Protein AF-A0A952KKU6-F1 (afdb_monomer)

Mean predicted aligned error: 7.7 Å

Solvent-accessible surface area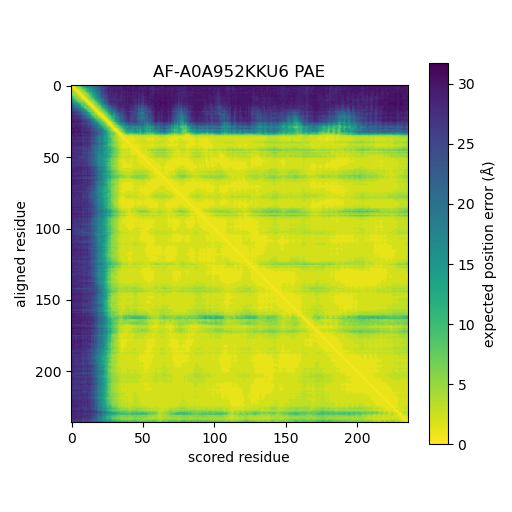 (backbone atoms only — not comparable to full-atom values): 14005 Å² total; per-residue (Å²): 141,83,89,80,88,85,86,85,80,83,82,83,82,89,76,82,77,76,80,72,84,73,80,75,82,79,85,82,69,82,71,79,82,54,87,57,47,79,33,80,40,30,58,67,90,89,73,78,54,72,53,48,32,18,37,50,66,43,40,66,50,94,44,62,92,80,21,49,70,19,35,38,33,39,17,51,60,79,63,59,31,41,33,31,37,35,54,92,95,47,52,80,23,68,56,47,44,51,57,42,48,29,72,80,27,38,38,36,22,76,53,40,51,57,47,44,31,35,42,30,70,61,59,72,36,71,52,32,46,50,42,35,51,30,59,48,37,63,74,58,46,74,90,56,91,75,57,49,68,52,49,47,34,35,76,76,69,72,39,87,65,86,69,86,55,80,84,51,79,50,76,50,95,70,78,50,74,66,47,51,53,49,55,40,60,72,24,58,51,44,56,61,52,44,56,56,44,52,54,44,23,57,75,71,72,39,47,70,59,47,49,56,52,30,72,42,35,56,57,54,13,50,39,34,77,70,72,41,70,87,55,62,87,87,59,135

Foldseek 3Di:
DDDDDDDDDDDDDDDPDPDDDDDDDCPLDDDQQDQAAEDEQEDDPPDDLPAEKEKDWDWQDQQLVPIATAWMWIHSLNSYIYIYGYAVPRNPYVHVLCQQQDQSHEYEYAVCLRVQLNCCSRNVHRRDQYAYLLLLCVVQVVVDPDRDQQVLCCPVSVDHADCVCNNPRSNDPDDDSVNSSNNSVRRNCRVVSVVSSVVRCVVVVNVVVSSVVSVCSSVSSVVVVVPQVPDPPPDD

InterPro domains:
  IPR002562 3'-5' exonuclease domain [PF01612] (51-201)
  IPR002562 3'-5' exonuclease domain [SM00474] (34-202)
  IPR012337 Ribonuclease H-like superfamily [SSF53098] (49-224)
  IPR036397 Ribonuclease H superfamily [G3DSA:3.30.420.10] (42-220)
  IPR051086 Ribonuclease D-like [PTHR47649] (50-213)

Organism: NCBI:txid171674

Sequence (236 aa):
MTRLSKRVFPFGADAQLRARPRAAADDGRWRPVSEPILHDGDLPDGLDLGDVIAIDTETMGLNPVRDRLCLAQLSAGDGTVHLVQFRKGAYDAPNLKALLADPARLKLFHFARFDIAALQAYLGVVTAPVYCTKIASKLVRTFTDRHGLKDLCRDLLGVELSKQQQSSDWGSDQLTPEQLRYAASDVLYLHALKARLDEMLRREERAALAQACFDFLPARAALDLGGWPDLDIFAH

Structure (mmCIF, N/CA/C/O backbone):
data_AF-A0A952KKU6-F1
#
_entry.id   AF-A0A952KKU6-F1
#
loop_
_atom_site.group_PDB
_atom_site.id
_atom_site.type_symbol
_atom_site.label_atom_id
_atom_site.label_alt_id
_atom_site.label_comp_id
_atom_site.label_asym_id
_atom_site.label_entity_id
_atom_site.label_seq_id
_atom_site.pdbx_PDB_ins_code
_atom_site.Cartn_x
_atom_site.Cartn_y
_atom_site.Cartn_z
_atom_site.occupancy
_atom_site.B_iso_or_equiv
_atom_site.auth_seq_id
_atom_site.auth_comp_id
_atom_site.auth_asym_id
_atom_site.auth_atom_id
_atom_site.pdbx_PDB_model_num
ATOM 1 N N . MET A 1 1 ? -20.614 -41.246 -42.442 1.00 44.84 1 MET A N 1
ATOM 2 C CA . MET A 1 1 ? -20.680 -39.974 -43.196 1.00 44.84 1 MET A CA 1
ATOM 3 C C . MET A 1 1 ? -21.780 -39.116 -42.590 1.00 44.84 1 MET A C 1
ATOM 5 O O . MET A 1 1 ? -22.941 -39.239 -42.956 1.00 44.84 1 MET A O 1
ATOM 9 N N . THR A 1 2 ? -21.425 -38.334 -41.577 1.00 35.09 2 THR A N 1
ATOM 10 C CA . THR A 1 2 ? -22.354 -37.593 -40.712 1.00 35.09 2 THR A CA 1
ATOM 11 C C . THR A 1 2 ? -22.431 -36.148 -41.207 1.00 35.09 2 THR A C 1
ATOM 13 O O . THR A 1 2 ? -21.395 -35.506 -41.368 1.00 35.09 2 THR A O 1
ATOM 16 N N . ARG A 1 3 ? -23.636 -35.644 -41.512 1.00 40.47 3 ARG A N 1
ATOM 17 C CA . ARG A 1 3 ? -23.845 -34.271 -42.006 1.00 40.47 3 ARG A CA 1
ATOM 18 C C . ARG A 1 3 ? -23.731 -33.257 -40.865 1.00 40.47 3 ARG A C 1
ATOM 20 O O . ARG A 1 3 ? -24.370 -33.402 -39.828 1.00 40.47 3 ARG A O 1
ATOM 27 N N . LEU A 1 4 ? -22.924 -32.227 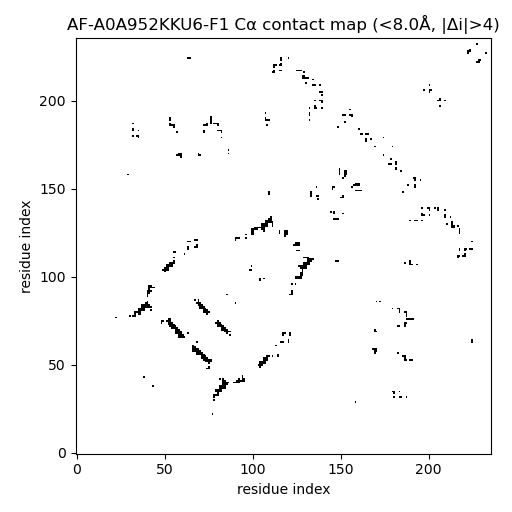-41.107 1.00 37.50 4 LEU A N 1
ATOM 28 C CA . LEU A 1 4 ? -22.690 -31.063 -40.258 1.00 37.50 4 LEU A CA 1
ATOM 29 C C . LEU A 1 4 ? -23.755 -29.971 -40.464 1.00 37.50 4 LEU A C 1
ATOM 31 O O . LEU A 1 4 ? -24.106 -29.657 -41.596 1.00 37.50 4 LEU A O 1
ATOM 35 N N . SER A 1 5 ? -24.120 -29.350 -39.337 1.00 39.38 5 SER A N 1
ATOM 36 C CA . SER A 1 5 ? -24.305 -27.905 -39.108 1.00 39.38 5 SER A CA 1
ATOM 37 C C . SER A 1 5 ? -25.347 -27.117 -39.917 1.00 39.38 5 SER A C 1
ATOM 39 O O . SER A 1 5 ? -25.234 -26.946 -41.127 1.00 39.38 5 SER A O 1
ATOM 41 N N . LYS A 1 6 ? -26.277 -26.483 -39.185 1.00 35.00 6 LYS A N 1
ATOM 42 C CA . LYS A 1 6 ? -26.293 -25.019 -38.961 1.00 35.00 6 LYS A CA 1
ATOM 43 C C . LYS A 1 6 ? -27.428 -24.662 -37.988 1.00 35.00 6 LYS A C 1
ATOM 45 O O . LYS A 1 6 ? -28.595 -24.694 -38.358 1.00 35.00 6 LYS A O 1
ATOM 50 N N . ARG A 1 7 ? -27.090 -24.320 -36.738 1.00 39.59 7 ARG A N 1
ATOM 51 C CA . ARG A 1 7 ? -27.972 -23.538 -35.852 1.00 39.59 7 ARG A CA 1
ATOM 52 C C . ARG A 1 7 ? -27.490 -22.094 -35.893 1.00 39.59 7 ARG A C 1
ATOM 54 O O . ARG A 1 7 ? -26.325 -21.828 -35.616 1.00 39.59 7 ARG A O 1
ATOM 61 N N . VAL A 1 8 ? -28.386 -21.202 -36.287 1.00 37.22 8 VAL A N 1
ATOM 62 C CA . VAL A 1 8 ? -28.206 -19.750 -36.254 1.00 37.22 8 VAL A CA 1
ATOM 63 C C . VAL A 1 8 ? -28.620 -19.282 -34.858 1.00 37.22 8 VAL A C 1
ATOM 65 O O . VAL A 1 8 ? -29.732 -19.577 -34.428 1.00 37.22 8 VAL A O 1
ATOM 68 N N . PHE A 1 9 ? -27.730 -18.590 -34.147 1.00 32.53 9 PHE A N 1
ATOM 69 C CA . PHE A 1 9 ? -28.061 -17.838 -32.933 1.00 32.53 9 PHE A CA 1
ATOM 70 C C . PHE A 1 9 ? -28.325 -16.374 -33.320 1.00 32.53 9 PHE A C 1
ATOM 72 O O . PHE A 1 9 ? -27.566 -15.843 -34.136 1.00 32.53 9 PHE A O 1
ATOM 79 N N . PRO A 1 10 ? -29.368 -15.710 -32.789 1.00 35.38 10 PRO A N 1
ATOM 80 C CA . PRO A 1 10 ? -29.596 -14.303 -33.069 1.00 35.38 10 PRO A CA 1
ATOM 81 C C . PRO A 1 10 ? -28.652 -13.419 -32.244 1.00 35.38 10 PRO A C 1
ATOM 83 O O . PRO A 1 10 ? -28.310 -13.720 -31.101 1.00 35.38 10 PRO A O 1
ATOM 86 N N . PHE A 1 11 ? -28.240 -12.336 -32.897 1.00 34.66 11 PHE A N 1
ATOM 87 C CA . PHE A 1 11 ? -27.387 -11.261 -32.409 1.00 34.66 11 PHE A CA 1
ATOM 88 C C . PHE A 1 11 ? -27.980 -10.529 -31.196 1.00 34.66 11 PHE A C 1
ATOM 90 O O . PHE A 1 11 ? -29.196 -10.431 -31.040 1.00 34.66 11 PHE A O 1
ATOM 97 N N . GLY A 1 12 ? -27.068 -10.040 -30.353 1.00 31.69 12 GLY A N 1
ATOM 98 C CA . GLY A 1 12 ? -27.316 -9.465 -29.037 1.00 31.69 12 GLY A CA 1
ATOM 99 C C . GLY A 1 12 ? -28.077 -8.141 -29.015 1.00 31.69 12 GLY A C 1
ATOM 100 O O . GLY A 1 12 ? -28.094 -7.375 -29.975 1.00 31.69 12 GLY A O 1
ATOM 101 N N . ALA A 1 13 ? -28.689 -7.899 -27.858 1.00 35.38 13 ALA A N 1
ATOM 102 C CA . ALA A 1 13 ? -29.266 -6.625 -27.474 1.00 35.38 13 ALA A CA 1
ATOM 103 C C . ALA A 1 13 ? -28.178 -5.716 -26.881 1.00 35.38 13 ALA A C 1
ATOM 105 O O . ALA A 1 13 ? -27.391 -6.144 -26.034 1.00 35.38 13 ALA A O 1
ATOM 106 N N . ASP A 1 14 ? -28.175 -4.467 -27.343 1.00 35.19 14 ASP A N 1
ATOM 107 C CA . ASP A 1 14 ? -27.356 -3.350 -26.883 1.00 35.19 14 ASP A CA 1
ATOM 108 C C . ASP A 1 14 ? -27.424 -3.161 -25.361 1.00 35.19 14 ASP A C 1
ATOM 110 O O . ASP A 1 14 ? -28.406 -2.653 -24.814 1.00 35.19 14 ASP A O 1
ATOM 114 N N . ALA A 1 15 ? -26.335 -3.495 -24.671 1.00 37.12 15 ALA A N 1
ATOM 115 C CA . ALA A 1 15 ? -26.043 -2.926 -23.366 1.00 37.12 15 ALA A CA 1
ATOM 116 C C . ALA A 1 15 ? -25.367 -1.571 -23.602 1.00 37.12 15 ALA A C 1
ATOM 118 O O . ALA A 1 15 ? -24.205 -1.502 -24.003 1.00 37.12 15 ALA A O 1
ATOM 119 N N . GLN A 1 16 ? -26.112 -0.489 -23.377 1.00 33.28 16 GLN A N 1
ATOM 120 C CA . GLN A 1 16 ? -25.584 0.871 -23.364 1.00 33.28 16 GLN A CA 1
ATOM 121 C C . GLN A 1 16 ? -24.438 0.962 -22.346 1.00 33.28 16 GLN A C 1
ATOM 123 O O . GLN A 1 16 ? -24.661 1.088 -21.140 1.00 33.28 16 GLN A O 1
ATOM 128 N N . LEU A 1 17 ? -23.201 0.894 -22.841 1.00 34.91 17 LEU A N 1
ATOM 129 C CA . LEU A 1 17 ? -22.000 1.203 -22.081 1.00 34.91 17 LEU A CA 1
ATOM 130 C C . LEU A 1 17 ? -22.098 2.678 -21.671 1.00 34.91 17 LEU A C 1
ATOM 132 O O . LEU A 1 17 ? -21.873 3.582 -22.479 1.00 34.91 17 LEU A O 1
ATOM 136 N N . ARG A 1 18 ? -22.470 2.946 -20.417 1.00 35.66 18 ARG A N 1
ATOM 137 C CA . ARG A 1 18 ? -22.300 4.282 -19.844 1.00 35.66 18 ARG A CA 1
ATOM 138 C C . ARG A 1 18 ? -20.801 4.555 -19.815 1.00 35.66 18 ARG A C 1
ATOM 140 O O . ARG A 1 18 ? -20.067 3.910 -19.070 1.00 35.66 18 ARG A O 1
ATOM 147 N N . ALA A 1 19 ? -20.350 5.471 -20.665 1.00 33.84 19 ALA A N 1
ATOM 148 C CA . ALA A 1 19 ? -18.975 5.939 -20.665 1.00 33.84 19 ALA A CA 1
ATOM 149 C C . ALA A 1 19 ? -18.625 6.448 -19.257 1.00 33.84 19 ALA A C 1
ATOM 151 O O . ALA A 1 19 ? -19.237 7.397 -18.764 1.00 33.84 19 ALA A O 1
ATOM 152 N N . ARG A 1 20 ? -17.670 5.782 -18.597 1.00 43.75 20 ARG A N 1
ATOM 153 C CA . ARG A 1 20 ? -17.093 6.252 -17.333 1.00 43.75 20 ARG A CA 1
ATOM 154 C C . ARG A 1 20 ? -16.364 7.580 -17.596 1.00 43.75 20 ARG A C 1
ATOM 156 O O . ARG A 1 20 ? -15.752 7.720 -18.660 1.00 43.75 20 ARG A O 1
ATOM 163 N N . PRO A 1 21 ? -1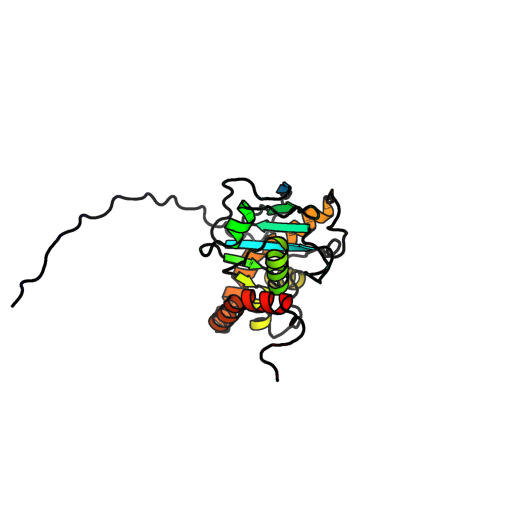6.427 8.563 -16.680 1.00 32.91 21 PRO A N 1
ATOM 164 C CA . PRO A 1 21 ? -15.720 9.822 -16.858 1.00 32.91 21 PRO A CA 1
ATOM 165 C C . PRO A 1 21 ? -14.223 9.557 -17.038 1.00 32.91 21 PRO A C 1
ATOM 167 O O . PRO A 1 21 ? -13.598 8.808 -16.290 1.00 32.91 21 PRO A O 1
ATOM 170 N N . ARG A 1 22 ? -13.672 10.150 -18.096 1.00 34.16 22 ARG A N 1
ATOM 171 C CA . ARG A 1 22 ? -12.251 10.120 -18.440 1.00 34.16 22 ARG A CA 1
ATOM 172 C C . ARG A 1 22 ? -11.472 10.695 -17.253 1.00 34.16 22 ARG A C 1
ATOM 174 O O . ARG A 1 22 ? -11.821 11.785 -16.800 1.00 34.16 22 ARG A O 1
ATOM 181 N N . ALA A 1 23 ? -10.445 9.989 -16.770 1.00 40.09 23 ALA A N 1
ATOM 182 C CA . ALA A 1 23 ? -9.500 10.544 -15.801 1.00 40.09 23 ALA A CA 1
ATOM 183 C C . ALA A 1 23 ? -9.062 11.931 -16.296 1.00 40.09 23 ALA A C 1
ATOM 185 O O . ALA A 1 23 ? -8.672 12.076 -17.461 1.00 40.09 23 ALA A O 1
ATOM 186 N N . ALA A 1 24 ? -9.251 12.953 -15.459 1.00 38.72 24 ALA A N 1
ATOM 187 C CA . ALA A 1 24 ? -8.972 14.330 -15.833 1.00 38.72 24 ALA A CA 1
ATOM 188 C C . ALA A 1 24 ? -7.509 14.449 -16.279 1.00 38.72 24 ALA A C 1
ATOM 190 O O . ALA A 1 24 ? -6.612 13.904 -15.638 1.00 38.72 24 ALA A O 1
ATOM 191 N N . ALA A 1 25 ? -7.282 15.133 -17.402 1.00 37.72 25 ALA A N 1
ATOM 192 C CA . ALA A 1 25 ? -5.941 15.491 -17.829 1.00 37.72 25 ALA A CA 1
ATOM 193 C C . ALA A 1 25 ? -5.296 16.348 -16.729 1.00 37.72 25 ALA A C 1
ATOM 195 O O . ALA A 1 25 ? -5.845 17.384 -16.356 1.00 37.72 25 ALA A O 1
ATOM 196 N N . ASP A 1 26 ? -4.176 15.862 -16.203 1.00 50.44 26 ASP A N 1
ATOM 197 C CA . ASP A 1 26 ? -3.369 16.502 -15.170 1.00 50.44 26 ASP A CA 1
ATOM 198 C C . ASP A 1 26 ? -2.810 17.826 -15.718 1.00 50.44 26 ASP A C 1
ATOM 200 O O . ASP A 1 26 ? -1.977 17.839 -16.625 1.00 50.44 26 ASP A O 1
ATOM 204 N N . ASP A 1 27 ? -3.306 18.953 -15.205 1.00 55.31 27 ASP A N 1
ATOM 205 C CA . ASP A 1 27 ? -2.810 20.303 -15.499 1.00 55.31 27 ASP A CA 1
ATOM 206 C C . ASP A 1 27 ? -1.487 20.606 -14.764 1.00 55.31 27 ASP A C 1
ATOM 208 O O . ASP A 1 27 ? -1.027 21.751 -14.730 1.00 55.31 27 ASP A O 1
ATOM 212 N N . GLY A 1 28 ? -0.869 19.578 -14.171 1.00 51.91 28 GLY A N 1
ATOM 213 C CA . GLY A 1 28 ? 0.346 19.665 -13.376 1.00 51.91 28 GLY A CA 1
ATOM 214 C C . GLY A 1 28 ? 0.114 20.292 -12.003 1.00 51.91 28 GLY A C 1
ATOM 215 O O . GLY A 1 28 ? 1.085 20.552 -11.288 1.00 51.91 28 GLY A O 1
ATOM 216 N N . ARG A 1 29 ? -1.142 20.571 -11.618 1.00 57.72 29 ARG A N 1
ATOM 217 C CA . ARG A 1 29 ? -1.489 21.117 -10.306 1.00 57.72 29 ARG A CA 1
ATOM 218 C C . ARG A 1 29 ? -2.106 20.032 -9.437 1.00 57.72 29 ARG A C 1
ATOM 220 O O . ARG A 1 29 ? -3.306 19.768 -9.471 1.00 57.72 29 ARG A O 1
ATOM 227 N N . TRP A 1 30 ? -1.276 19.470 -8.566 1.00 64.88 30 TRP A N 1
ATOM 228 C CA . TRP A 1 30 ? -1.738 18.612 -7.482 1.00 64.88 30 TRP A CA 1
ATOM 229 C C . TRP A 1 30 ? -2.713 19.373 -6.588 1.00 64.88 30 TRP A C 1
ATOM 231 O O . TRP A 1 30 ? -2.400 20.442 -6.056 1.00 64.88 30 TRP A O 1
ATOM 241 N N . ARG A 1 31 ? -3.925 18.833 -6.460 1.00 59.22 31 ARG A N 1
ATOM 242 C CA . ARG A 1 31 ? -4.957 19.416 -5.607 1.00 59.22 31 ARG A CA 1
ATOM 243 C C . ARG A 1 31 ? -4.581 19.214 -4.136 1.00 59.22 31 ARG A C 1
ATOM 245 O O . ARG A 1 31 ? -3.979 18.192 -3.806 1.00 59.22 31 ARG A O 1
ATOM 252 N N . PRO A 1 32 ? -4.944 20.154 -3.246 1.00 61.53 32 PRO A N 1
ATOM 253 C CA . PRO A 1 32 ? -4.870 19.912 -1.812 1.00 61.53 32 PRO A CA 1
ATOM 254 C C . PRO A 1 32 ? -5.618 18.620 -1.473 1.00 61.53 32 PRO A C 1
ATOM 256 O O . PRO A 1 32 ? -6.680 18.369 -2.045 1.00 61.53 32 PRO A O 1
ATOM 259 N N . VAL A 1 33 ? -5.070 17.825 -0.552 1.00 63.94 33 VAL A N 1
ATOM 260 C CA . VAL A 1 33 ? -5.732 16.620 -0.036 1.00 63.94 33 VAL A CA 1
ATOM 261 C C . VAL A 1 33 ? -7.105 17.040 0.499 1.00 63.94 33 VAL A C 1
ATOM 263 O O . VAL A 1 33 ? -7.173 17.848 1.427 1.00 63.94 33 VAL A O 1
ATOM 266 N N . SER A 1 34 ? -8.192 16.558 -0.110 1.00 73.69 34 SER A N 1
ATOM 267 C CA . SER A 1 34 ? -9.528 16.723 0.470 1.00 73.69 34 SER A CA 1
ATOM 268 C C . SER A 1 34 ? -9.584 16.001 1.811 1.00 73.69 34 SER A C 1
ATOM 270 O O . SER A 1 34 ? -8.865 15.021 2.008 1.00 73.69 34 SER A O 1
ATOM 272 N N . GLU A 1 35 ? -10.425 16.466 2.736 1.00 87.25 35 GLU A N 1
ATOM 273 C CA . GLU A 1 35 ? -10.577 15.779 4.019 1.00 87.25 35 GLU A CA 1
ATOM 274 C C . GLU A 1 35 ? -10.945 14.303 3.788 1.00 87.25 35 GLU A C 1
ATOM 276 O O . GLU A 1 35 ? -11.901 14.022 3.056 1.00 87.25 35 GLU A O 1
ATOM 281 N N . PRO A 1 36 ? -10.166 13.355 4.339 1.00 95.25 36 PRO A N 1
ATOM 282 C CA . PRO A 1 36 ? -10.426 11.942 4.131 1.00 95.25 36 PRO A CA 1
ATOM 283 C C . PRO A 1 36 ? -11.668 11.499 4.905 1.00 95.25 36 PRO A C 1
ATOM 285 O O . PRO A 1 36 ? -11.977 12.015 5.979 1.00 95.25 36 PRO A O 1
ATOM 288 N N . ILE A 1 37 ? -12.358 10.494 4.375 1.00 97.75 37 ILE A N 1
ATOM 289 C CA . ILE A 1 37 ? -13.558 9.925 4.986 1.00 97.75 37 ILE A CA 1
ATOM 290 C C . ILE A 1 37 ? -13.128 8.793 5.920 1.00 97.75 37 ILE A C 1
ATOM 292 O O . ILE A 1 37 ? -12.653 7.758 5.453 1.00 97.75 37 ILE A O 1
ATOM 296 N N . LEU A 1 38 ? -13.293 8.991 7.228 1.00 98.19 38 LEU A N 1
ATOM 297 C CA . LEU A 1 38 ? -12.967 8.001 8.255 1.00 98.19 38 LEU A CA 1
ATOM 298 C C . LEU A 1 38 ? -14.157 7.070 8.527 1.00 98.19 38 LEU A C 1
ATOM 300 O O . LEU A 1 38 ? -15.266 7.535 8.788 1.00 98.19 38 LEU A O 1
ATOM 304 N N . HIS A 1 39 ? -13.897 5.767 8.523 1.00 98.25 39 HIS A N 1
ATOM 305 C CA . HIS A 1 39 ? -14.836 4.693 8.837 1.00 98.25 39 HIS A CA 1
ATOM 306 C C . HIS A 1 39 ? -14.344 3.901 10.054 1.00 98.25 39 HIS A C 1
ATOM 308 O O . HIS A 1 39 ? -13.137 3.736 10.252 1.00 98.25 39 HIS A O 1
ATOM 314 N N . ASP A 1 40 ? -15.280 3.395 10.856 1.00 97.38 40 ASP A N 1
ATOM 315 C CA . ASP A 1 40 ? -14.999 2.579 12.044 1.00 97.38 40 ASP A CA 1
ATOM 316 C C . ASP A 1 40 ? -15.155 1.092 11.697 1.00 97.38 40 ASP A C 1
ATOM 318 O O . ASP A 1 40 ? -16.261 0.615 11.451 1.00 97.38 40 ASP A O 1
ATOM 322 N N . GLY A 1 41 ? -14.042 0.362 11.656 1.00 98.00 41 GLY A N 1
ATOM 323 C CA . GLY A 1 41 ? -14.005 -1.094 11.512 1.00 98.00 41 GLY A CA 1
ATOM 324 C C . GLY A 1 41 ? -14.176 -1.653 10.095 1.00 98.00 41 GLY A C 1
ATOM 325 O O . GLY A 1 41 ? -13.568 -2.680 9.807 1.00 98.00 41 GLY A O 1
ATOM 326 N N . ASP A 1 42 ? -14.932 -1.006 9.203 1.00 98.69 42 ASP A N 1
ATOM 327 C CA . ASP A 1 42 ? -15.115 -1.470 7.816 1.00 98.69 42 ASP A CA 1
ATOM 328 C C . ASP A 1 42 ? -15.459 -0.335 6.835 1.00 98.69 42 ASP A C 1
ATOM 330 O O . ASP A 1 42 ? -15.753 0.788 7.236 1.00 98.69 42 ASP A O 1
ATOM 334 N N . LEU A 1 43 ? -15.437 -0.631 5.534 1.00 98.56 43 LEU A N 1
ATOM 335 C CA . LEU A 1 43 ? -16.014 0.217 4.490 1.00 98.56 43 LEU A CA 1
ATOM 336 C C . LEU A 1 43 ? -17.554 0.143 4.495 1.00 98.56 43 LEU A C 1
ATOM 338 O O . LEU A 1 43 ? -18.115 -0.892 4.857 1.00 98.56 43 LEU A O 1
ATOM 342 N N . PRO A 1 44 ? -18.253 1.199 4.037 1.00 97.94 44 PRO A N 1
ATOM 343 C CA . PRO A 1 44 ? -19.705 1.175 3.908 1.00 97.94 44 PRO A CA 1
ATOM 344 C C . PRO A 1 44 ? -20.163 0.259 2.765 1.00 97.94 44 PRO A C 1
ATOM 346 O O . PRO A 1 44 ? -19.480 0.112 1.746 1.00 97.94 44 PRO A O 1
ATOM 349 N N . ASP A 1 45 ? -21.364 -0.300 2.917 1.00 97.44 45 ASP A N 1
ATOM 350 C CA . ASP A 1 45 ? -21.984 -1.167 1.915 1.00 97.44 45 ASP A CA 1
ATOM 351 C C . ASP A 1 45 ? -22.120 -0.463 0.557 1.00 97.44 45 ASP A C 1
ATOM 353 O O . ASP A 1 45 ? -22.567 0.683 0.457 1.00 97.44 45 ASP A O 1
ATOM 357 N N . GLY A 1 46 ? -21.771 -1.177 -0.514 1.00 94.31 46 GLY A N 1
ATOM 358 C CA . GLY A 1 46 ? -21.954 -0.708 -1.890 1.00 94.31 46 GLY A CA 1
ATOM 359 C C . GLY A 1 46 ? -20.961 0.358 -2.364 1.00 94.31 46 GLY A C 1
ATOM 360 O O . GLY A 1 46 ? -21.115 0.849 -3.483 1.00 94.31 46 GLY A O 1
ATOM 361 N N . LEU A 1 47 ? -19.942 0.705 -1.569 1.00 96.94 47 LEU A N 1
ATOM 362 C CA . LEU A 1 47 ? -18.861 1.577 -2.026 1.00 96.94 47 LEU A CA 1
ATOM 363 C C . LEU A 1 47 ? -18.094 0.926 -3.186 1.00 96.94 47 LEU A C 1
ATOM 365 O O . LEU A 1 47 ? -17.550 -0.170 -3.048 1.00 96.94 47 LEU A O 1
ATOM 369 N N . ASP A 1 48 ? -18.006 1.630 -4.313 1.00 94.88 48 ASP A N 1
ATOM 370 C CA . ASP A 1 48 ? -17.212 1.209 -5.465 1.00 94.88 48 ASP A CA 1
ATOM 371 C C . ASP A 1 48 ? -16.015 2.141 -5.665 1.00 94.88 48 ASP A C 1
ATOM 373 O O . ASP A 1 48 ? -16.174 3.326 -5.953 1.00 94.88 48 ASP A O 1
ATOM 377 N N . LEU A 1 49 ? -14.810 1.585 -5.523 1.00 96.62 49 LEU A N 1
ATOM 378 C CA . LEU A 1 49 ? -13.539 2.277 -5.763 1.00 96.62 49 LEU A CA 1
ATOM 379 C C . LEU A 1 49 ? -12.949 1.946 -7.146 1.00 96.62 49 LEU A C 1
ATOM 381 O O . LEU A 1 49 ? -11.801 2.282 -7.434 1.00 96.62 49 LEU A O 1
ATOM 385 N N . GLY A 1 50 ? -13.732 1.295 -8.013 1.00 96.62 50 GLY A N 1
ATOM 386 C CA . GLY A 1 50 ? -13.332 0.937 -9.366 1.00 96.62 50 GLY A CA 1
ATOM 387 C C . GLY A 1 50 ? -12.355 -0.238 -9.427 1.00 96.62 50 GLY A C 1
ATOM 388 O O . GLY A 1 50 ? -12.277 -1.070 -8.521 1.00 96.62 50 GLY A O 1
ATOM 389 N N . ASP A 1 51 ? -11.625 -0.313 -10.542 1.00 97.88 51 ASP A N 1
ATOM 390 C CA . ASP A 1 51 ? -10.832 -1.494 -10.914 1.00 97.88 51 ASP A CA 1
ATOM 391 C C . ASP A 1 51 ? -9.375 -1.416 -10.419 1.00 97.88 51 ASP A C 1
ATOM 393 O O . ASP A 1 51 ? -8.655 -2.412 -10.423 1.00 97.88 51 ASP A O 1
ATOM 397 N N . VAL A 1 52 ? -8.907 -0.231 -10.013 1.00 98.62 52 VAL A N 1
ATOM 398 C CA . VAL A 1 52 ? -7.539 -0.003 -9.527 1.00 98.62 52 VAL A CA 1
ATOM 399 C C . VAL A 1 52 ? -7.597 0.861 -8.280 1.00 98.62 52 VAL A C 1
ATOM 401 O O . VAL A 1 52 ? -8.060 1.998 -8.335 1.00 98.62 52 VAL A O 1
ATOM 404 N N . ILE A 1 53 ? -7.099 0.330 -7.169 1.00 98.62 53 ILE A N 1
ATOM 405 C CA . ILE A 1 53 ? -7.301 0.906 -5.842 1.00 98.62 53 ILE A CA 1
ATOM 406 C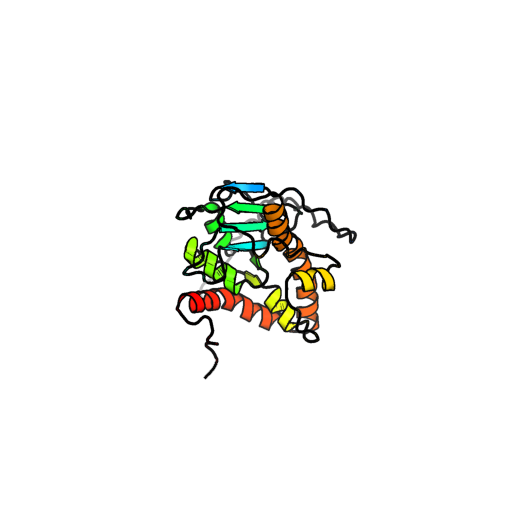 C . ILE A 1 53 ? -5.946 1.052 -5.167 1.00 98.62 53 ILE A C 1
ATOM 408 O O . ILE A 1 53 ? -5.220 0.075 -5.010 1.00 98.62 53 ILE A O 1
ATOM 412 N N . ALA A 1 54 ? -5.595 2.273 -4.786 1.00 98.81 54 ALA A N 1
ATOM 413 C CA . ALA A 1 54 ? -4.415 2.567 -3.990 1.00 98.81 54 ALA A CA 1
ATOM 414 C C . ALA A 1 54 ? -4.685 2.200 -2.538 1.00 98.81 54 ALA A C 1
ATOM 416 O O . ALA A 1 54 ? -5.740 2.566 -2.027 1.00 98.81 54 ALA A O 1
ATOM 417 N N . ILE A 1 55 ? -3.763 1.471 -1.915 1.00 98.69 55 ILE A N 1
ATOM 418 C CA . ILE A 1 55 ? -3.875 0.984 -0.546 1.00 98.69 55 ILE A CA 1
ATOM 419 C C . ILE A 1 55 ? -2.550 1.180 0.180 1.00 98.69 55 ILE A C 1
ATOM 421 O O . ILE A 1 55 ? -1.481 0.963 -0.394 1.00 98.69 55 ILE A O 1
ATOM 425 N N . ASP A 1 56 ? -2.647 1.568 1.443 1.00 98.62 56 ASP A N 1
ATOM 426 C CA . ASP A 1 56 ? -1.554 1.538 2.409 1.00 98.62 56 ASP A CA 1
ATOM 427 C C . ASP A 1 56 ? -2.118 1.171 3.798 1.00 98.62 56 ASP A C 1
ATOM 429 O O . ASP A 1 56 ? -3.349 1.085 3.972 1.00 98.62 56 ASP A O 1
ATOM 433 N N . THR A 1 57 ? -1.248 0.875 4.767 1.00 98.62 57 THR A N 1
ATOM 434 C CA . THR A 1 57 ? -1.663 0.569 6.142 1.00 98.62 57 THR A CA 1
ATOM 435 C C . THR A 1 57 ? -0.824 1.277 7.195 1.00 98.62 57 THR A C 1
ATOM 437 O O . THR A 1 57 ? 0.374 1.473 7.043 1.00 98.62 57 THR A O 1
ATOM 440 N N . GLU A 1 58 ? -1.453 1.589 8.331 1.00 98.44 58 GLU A N 1
ATOM 441 C CA . GLU A 1 58 ? -0.734 2.002 9.537 1.00 98.44 58 GLU A CA 1
ATOM 442 C C . GLU A 1 58 ? -0.867 0.949 10.629 1.00 98.44 58 GLU A C 1
ATOM 444 O O . GLU A 1 58 ? -1.931 0.354 10.855 1.00 98.44 58 GLU A O 1
ATOM 449 N N . THR A 1 59 ? 0.233 0.742 11.341 1.00 98.19 59 THR A N 1
ATOM 450 C CA . THR A 1 59 ? 0.385 -0.285 12.372 1.00 98.19 59 THR A CA 1
ATOM 451 C C . THR A 1 59 ? 1.094 0.298 13.591 1.00 98.19 59 THR A C 1
ATOM 453 O O . THR A 1 59 ? 1.676 1.380 13.537 1.00 98.19 59 THR A O 1
ATOM 456 N N . MET A 1 60 ? 1.093 -0.430 14.710 1.00 97.25 60 MET A N 1
ATOM 457 C CA . MET A 1 60 ? 1.865 -0.033 15.902 1.00 97.25 60 MET A CA 1
ATOM 458 C C . MET A 1 60 ? 3.393 -0.115 15.717 1.00 97.25 60 MET A C 1
ATOM 460 O O . MET A 1 60 ? 4.142 0.254 16.621 1.00 97.25 60 MET A O 1
ATOM 464 N N . GLY A 1 61 ? 3.870 -0.642 14.588 1.00 96.19 61 GLY A N 1
ATOM 465 C CA . GLY A 1 61 ? 5.266 -0.983 14.357 1.00 96.19 61 GLY A CA 1
ATOM 466 C C . GLY A 1 61 ? 5.425 -2.046 13.270 1.00 96.19 61 GLY A C 1
ATOM 467 O O . GLY A 1 61 ? 4.464 -2.513 12.676 1.00 96.19 61 GLY A O 1
ATOM 468 N N . LEU A 1 62 ? 6.665 -2.442 12.999 1.00 94.81 62 LEU A N 1
ATOM 469 C CA . LEU A 1 62 ? 7.009 -3.216 11.801 1.00 94.81 62 LEU A CA 1
ATOM 470 C C . LEU A 1 62 ? 6.987 -4.742 11.983 1.00 94.81 62 LEU A C 1
ATOM 472 O O . LEU A 1 62 ? 7.435 -5.459 11.091 1.00 94.81 62 LEU A O 1
ATOM 476 N N . ASN A 1 63 ? 6.508 -5.259 13.116 1.00 94.00 63 ASN A N 1
ATOM 477 C CA . ASN A 1 63 ? 6.360 -6.698 13.327 1.00 94.00 63 ASN A CA 1
ATOM 478 C C . ASN A 1 63 ? 4.874 -7.091 13.298 1.00 94.00 63 ASN A C 1
ATOM 480 O O . ASN A 1 63 ? 4.223 -6.955 14.331 1.00 94.00 63 ASN A O 1
ATOM 484 N N . PRO A 1 64 ? 4.343 -7.667 12.202 1.00 91.00 64 PRO A N 1
ATOM 485 C CA . PRO A 1 64 ? 2.925 -8.022 12.094 1.00 91.00 64 PRO A CA 1
ATOM 486 C C . PRO A 1 64 ? 2.410 -8.969 13.191 1.00 91.00 64 PRO A C 1
ATOM 488 O O . PRO A 1 64 ? 1.218 -8.974 13.483 1.00 91.00 64 PRO A O 1
ATOM 491 N N . VAL A 1 65 ? 3.286 -9.748 13.836 1.00 89.31 65 VAL A N 1
ATOM 492 C CA . VAL A 1 65 ? 2.915 -10.662 14.933 1.00 89.31 65 VAL A CA 1
ATOM 493 C C . VAL A 1 65 ? 2.682 -9.913 16.251 1.00 89.31 65 VAL A C 1
ATOM 495 O O . VAL A 1 65 ? 1.889 -10.348 17.083 1.00 89.31 65 VAL A O 1
ATOM 498 N N . ARG A 1 66 ? 3.378 -8.791 16.465 1.00 94.56 66 ARG A N 1
ATOM 499 C CA . ARG A 1 66 ? 3.328 -8.000 17.709 1.00 94.56 66 ARG A CA 1
ATOM 500 C C . ARG A 1 66 ? 2.520 -6.714 17.549 1.00 94.56 66 ARG A C 1
ATOM 502 O O . ARG A 1 66 ? 1.798 -6.309 18.459 1.00 94.56 66 ARG A O 1
ATOM 509 N N . ASP A 1 67 ? 2.693 -6.062 16.412 1.00 97.38 67 ASP A N 1
ATOM 510 C CA . ASP A 1 67 ? 2.290 -4.697 16.141 1.00 97.38 67 ASP A CA 1
ATOM 511 C C . ASP A 1 67 ? 1.022 -4.713 15.294 1.00 97.38 67 ASP A C 1
ATOM 513 O O . ASP A 1 67 ? 1.023 -5.084 14.119 1.00 97.38 67 ASP A O 1
ATOM 517 N N . ARG A 1 68 ? -0.091 -4.356 15.935 1.00 97.25 68 ARG A N 1
ATOM 518 C CA . ARG A 1 68 ? -1.415 -4.517 15.342 1.00 97.25 68 ARG A CA 1
ATOM 519 C C . ARG A 1 68 ? -1.678 -3.586 14.167 1.00 97.25 68 ARG A C 1
ATOM 521 O O . ARG A 1 68 ? -1.200 -2.453 14.170 1.00 97.25 68 ARG A O 1
ATOM 528 N N . LEU A 1 69 ? -2.520 -4.044 13.237 1.00 98.44 69 LEU A N 1
ATOM 529 C CA . LEU A 1 69 ? -3.165 -3.187 12.244 1.00 98.44 69 LEU A CA 1
ATOM 530 C C . LEU A 1 69 ? -4.064 -2.162 12.951 1.00 98.44 69 LEU A C 1
ATOM 532 O O . LEU A 1 69 ? -4.853 -2.523 13.837 1.00 98.44 69 LEU A O 1
ATOM 536 N N . CYS A 1 70 ? -3.912 -0.897 12.563 1.00 98.56 70 CYS A N 1
ATOM 537 C CA . CYS A 1 70 ? -4.611 0.245 13.146 1.00 98.56 70 CYS A CA 1
ATOM 538 C C . CYS A 1 70 ? -5.430 1.021 12.115 1.00 98.56 70 CYS A C 1
ATOM 540 O O . CYS A 1 70 ? -6.518 1.489 12.442 1.00 98.56 70 CYS A O 1
ATOM 542 N N . LEU A 1 71 ? -4.936 1.144 10.883 1.00 98.75 71 LEU A N 1
ATOM 543 C CA . LEU A 1 71 ? -5.600 1.895 9.822 1.00 98.75 71 LEU A CA 1
ATOM 544 C C . LEU A 1 71 ? -5.336 1.224 8.472 1.00 98.75 71 LEU A C 1
ATOM 546 O O . LEU A 1 71 ? -4.223 0.765 8.226 1.00 98.75 71 LEU A O 1
ATOM 550 N N . ALA A 1 72 ? -6.333 1.210 7.594 1.00 98.69 72 ALA A N 1
ATOM 551 C CA . ALA A 1 72 ? -6.145 0.972 6.165 1.00 98.69 72 ALA A CA 1
ATOM 552 C C . ALA A 1 72 ? -6.616 2.204 5.392 1.00 98.69 72 ALA A C 1
ATOM 554 O O . ALA A 1 72 ? -7.670 2.759 5.704 1.00 98.69 72 ALA A O 1
ATOM 555 N N . GLN A 1 73 ? -5.852 2.632 4.392 1.00 98.62 73 GLN A N 1
ATOM 556 C CA . GLN A 1 73 ? -6.199 3.777 3.549 1.00 98.62 73 GLN A CA 1
ATOM 557 C C . GLN A 1 73 ? -6.498 3.301 2.141 1.00 98.62 73 GLN A C 1
ATOM 559 O O . GLN A 1 73 ? -5.803 2.424 1.641 1.00 98.62 73 GLN A O 1
ATOM 564 N N . LEU A 1 74 ? -7.526 3.859 1.502 1.00 98.69 74 LEU A N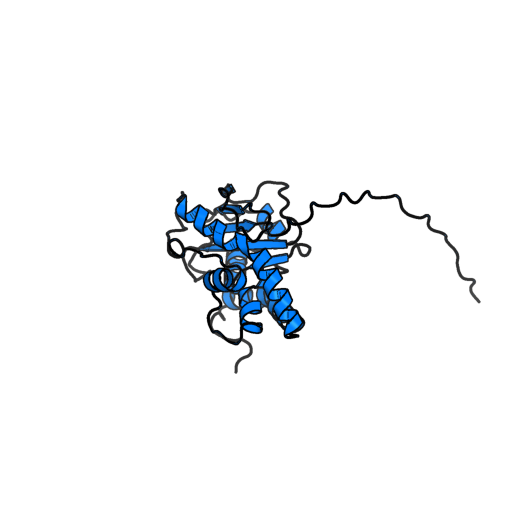 1
ATOM 565 C CA . LEU A 1 74 ? -7.945 3.471 0.162 1.00 98.69 74 LEU A CA 1
ATOM 566 C C . LEU A 1 74 ? -8.272 4.690 -0.698 1.00 98.69 74 LEU A C 1
ATOM 568 O O . LEU A 1 74 ? -8.982 5.593 -0.259 1.00 98.69 74 LEU A O 1
ATOM 572 N N . SER A 1 75 ? -7.814 4.693 -1.949 1.00 98.00 75 SER A N 1
ATOM 573 C CA . SER A 1 75 ? -8.186 5.712 -2.936 1.00 98.00 75 SER 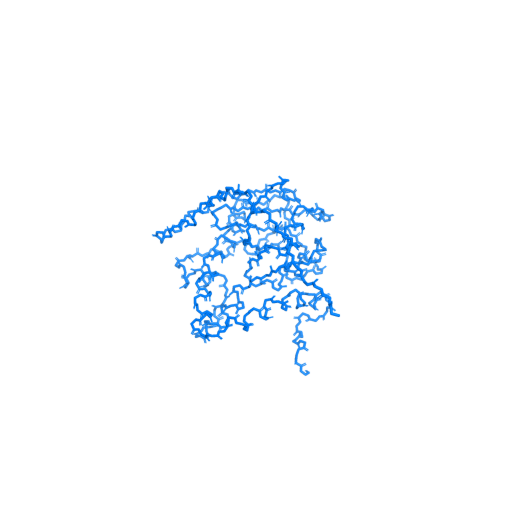A CA 1
ATOM 574 C C . SER A 1 75 ? -8.397 5.111 -4.321 1.00 98.00 75 SER A C 1
ATOM 576 O O . SER A 1 75 ? -7.667 4.210 -4.735 1.00 98.00 75 SER A O 1
ATOM 578 N N . ALA A 1 76 ? -9.367 5.647 -5.060 1.00 97.19 76 ALA A N 1
ATOM 579 C CA . ALA A 1 76 ? -9.590 5.338 -6.473 1.00 97.19 76 ALA A CA 1
ATOM 580 C C . ALA A 1 76 ? -8.726 6.205 -7.418 1.00 97.19 76 ALA A C 1
ATOM 582 O O . ALA A 1 76 ? -8.822 6.075 -8.639 1.00 97.19 76 ALA A O 1
ATOM 583 N N . GLY A 1 77 ? -7.888 7.098 -6.872 1.00 94.69 77 GLY A N 1
ATOM 584 C CA . GLY A 1 77 ? -7.089 8.049 -7.652 1.00 94.69 77 GLY A CA 1
ATOM 585 C C . GLY A 1 77 ? -7.884 9.262 -8.152 1.00 94.69 77 GLY A C 1
ATOM 586 O O . GLY A 1 77 ? -7.431 9.970 -9.048 1.00 94.69 77 GLY A O 1
ATOM 587 N N . ASP A 1 78 ? -9.069 9.505 -7.589 1.00 92.88 78 ASP A N 1
ATOM 588 C CA . ASP A 1 78 ? -9.984 10.605 -7.927 1.00 92.88 78 ASP A CA 1
ATOM 589 C C . ASP A 1 78 ? -9.836 11.833 -7.008 1.00 92.88 78 ASP A C 1
ATOM 591 O O . ASP A 1 78 ? -10.528 12.836 -7.185 1.00 92.88 78 ASP A O 1
ATOM 595 N N . GLY A 1 79 ? -8.926 11.763 -6.035 1.00 91.69 79 GLY A N 1
ATOM 596 C CA . GLY A 1 79 ? -8.736 12.778 -5.001 1.00 91.69 79 GLY A CA 1
ATOM 597 C C . GLY A 1 79 ? -9.348 12.403 -3.651 1.00 91.69 79 GLY A C 1
ATOM 598 O O . GLY A 1 79 ? -8.906 12.927 -2.632 1.00 91.69 79 GLY A O 1
ATOM 599 N N . THR A 1 80 ? -10.304 11.471 -3.625 1.00 94.75 80 THR A N 1
ATOM 600 C CA . THR A 1 80 ? -10.973 11.017 -2.403 1.00 94.75 80 THR A CA 1
ATOM 601 C C . THR A 1 80 ? -10.157 9.917 -1.729 1.00 94.75 80 THR A C 1
ATOM 603 O O . THR A 1 80 ? -9.605 9.030 -2.391 1.00 94.75 80 THR A O 1
ATOM 606 N N . VAL A 1 81 ? -10.098 9.950 -0.395 1.00 97.75 81 VAL A N 1
ATOM 607 C CA . VAL A 1 81 ? -9.482 8.888 0.407 1.00 97.75 81 VAL A CA 1
ATOM 608 C C . VAL A 1 81 ? -10.453 8.397 1.472 1.00 97.75 81 VAL A C 1
ATOM 610 O O . VAL A 1 81 ? -11.040 9.192 2.204 1.00 97.75 81 VAL A O 1
ATOM 613 N N . HIS A 1 82 ? -10.582 7.077 1.567 1.00 98.50 82 HIS A N 1
ATOM 614 C CA . HIS A 1 82 ? -11.305 6.373 2.616 1.00 98.50 82 HIS A CA 1
ATOM 615 C C . HIS A 1 82 ? -10.299 5.788 3.607 1.00 98.50 82 HIS A C 1
ATOM 617 O O . HIS A 1 82 ? -9.333 5.146 3.202 1.00 98.50 82 HIS A O 1
ATOM 623 N N . LEU A 1 83 ? -10.525 5.997 4.898 1.00 98.69 83 LEU A N 1
ATOM 624 C CA . LEU A 1 83 ? -9.694 5.477 5.978 1.00 98.69 83 LEU A CA 1
ATOM 625 C C . LEU A 1 83 ? -10.539 4.525 6.819 1.00 98.69 83 LEU A C 1
ATOM 627 O O . LEU A 1 83 ? -11.602 4.920 7.278 1.00 98.69 83 LEU A O 1
ATOM 631 N N . VAL A 1 84 ? -10.085 3.296 7.041 1.00 98.75 84 VAL A N 1
ATOM 632 C CA . VAL A 1 84 ? -10.763 2.316 7.900 1.00 98.75 84 VAL A CA 1
ATOM 633 C C . VAL A 1 84 ? -9.933 2.128 9.158 1.00 98.75 84 VAL A C 1
ATOM 635 O O . VAL A 1 84 ? -8.839 1.565 9.090 1.00 98.75 84 VAL A O 1
ATOM 638 N N . GLN A 1 85 ? -10.416 2.636 10.291 1.00 98.62 85 GLN A N 1
ATOM 639 C CA . GLN A 1 85 ? -9.728 2.523 11.577 1.00 98.62 85 GLN A CA 1
ATOM 640 C C . GLN A 1 85 ? -10.130 1.228 12.284 1.00 98.62 85 GLN A C 1
ATOM 642 O O . GLN A 1 85 ? -11.310 0.902 12.384 1.00 98.62 85 GLN A O 1
ATOM 647 N N . PHE A 1 86 ? -9.145 0.508 12.818 1.00 98.31 86 PHE A N 1
ATOM 648 C CA . PHE A 1 86 ? -9.343 -0.747 13.536 1.00 98.31 86 PHE A CA 1
ATOM 649 C C . PHE A 1 86 ? -9.052 -0.588 15.025 1.00 98.31 86 PHE A C 1
ATOM 651 O O . PHE A 1 86 ? -7.962 -0.169 15.441 1.00 98.31 86 PHE A O 1
ATOM 658 N N . ARG A 1 87 ? -10.010 -1.015 15.850 1.00 95.81 87 ARG A N 1
ATOM 659 C CA . ARG A 1 87 ? -9.809 -1.153 17.295 1.00 95.81 87 ARG A CA 1
ATOM 660 C C . ARG A 1 87 ? -9.129 -2.480 17.610 1.00 95.81 87 ARG A C 1
ATOM 662 O O . ARG A 1 87 ? -9.287 -3.475 16.904 1.00 95.81 87 ARG A O 1
ATOM 669 N N . LYS A 1 88 ? -8.378 -2.519 18.712 1.00 95.06 88 LYS A N 1
ATOM 670 C CA . LYS A 1 88 ? -7.700 -3.742 19.157 1.00 95.06 88 LYS A CA 1
ATOM 671 C C . LYS A 1 88 ? -8.718 -4.874 19.349 1.00 95.06 88 LYS A C 1
ATOM 673 O O . LYS A 1 88 ? -9.613 -4.766 20.179 1.00 95.06 88 LYS A O 1
ATOM 678 N N . GLY A 1 89 ? -8.537 -5.967 18.609 1.00 93.69 89 GLY A N 1
ATOM 679 C CA . GLY A 1 89 ? -9.409 -7.145 18.674 1.00 93.69 89 GLY A CA 1
ATOM 680 C C . GLY A 1 89 ? -10.680 -7.058 17.821 1.00 93.69 89 GLY A C 1
ATOM 681 O O . GLY A 1 89 ? -11.458 -8.006 17.837 1.00 93.69 89 GLY A O 1
ATOM 682 N N . ALA A 1 90 ? -10.884 -5.974 17.066 1.00 95.75 90 ALA A N 1
ATOM 683 C CA . ALA A 1 90 ? -12.020 -5.795 16.166 1.00 95.75 90 ALA A CA 1
ATOM 684 C C . ALA A 1 90 ? -11.532 -5.702 14.711 1.00 95.75 90 ALA A C 1
ATOM 686 O O . ALA A 1 90 ? -11.051 -4.660 14.270 1.00 95.75 90 ALA A O 1
ATOM 687 N N . TYR A 1 91 ? -11.653 -6.814 13.982 1.00 97.50 91 TYR A N 1
ATOM 688 C CA . TYR A 1 91 ? -11.157 -6.975 12.606 1.00 97.50 91 TYR A CA 1
ATOM 689 C C . TYR A 1 91 ? -12.202 -7.603 11.671 1.00 97.50 91 TYR A C 1
ATOM 691 O O . TYR A 1 91 ? -11.877 -8.238 10.658 1.00 97.50 91 TYR A O 1
ATOM 699 N N . ASP A 1 92 ? -13.479 -7.475 12.031 1.00 95.44 92 ASP A N 1
ATOM 700 C CA . ASP A 1 92 ? -14.574 -7.922 11.181 1.00 95.44 92 ASP A CA 1
ATOM 701 C C . ASP A 1 92 ? -14.927 -6.833 10.166 1.00 95.44 92 ASP A C 1
ATOM 703 O O . ASP A 1 92 ? -15.758 -5.970 10.420 1.00 95.44 92 ASP A O 1
ATOM 707 N N . ALA A 1 93 ? -14.202 -6.859 9.046 1.00 98.38 93 ALA A N 1
ATOM 708 C CA . ALA A 1 93 ? -14.304 -5.895 7.954 1.00 98.38 93 ALA A CA 1
ATOM 709 C C . ALA A 1 93 ? -14.717 -6.586 6.637 1.00 98.38 93 ALA A C 1
ATOM 711 O O . ALA A 1 93 ? -13.881 -6.729 5.736 1.00 98.38 93 ALA A O 1
ATOM 712 N N . PRO A 1 94 ? -15.931 -7.160 6.540 1.00 98.38 94 PRO A N 1
ATOM 713 C CA . PRO A 1 94 ? -16.355 -7.942 5.378 1.00 98.38 94 PRO A CA 1
ATOM 714 C C . PRO A 1 94 ? -16.261 -7.182 4.047 1.00 98.38 94 PRO A C 1
ATOM 716 O O . PRO A 1 94 ? -15.820 -7.776 3.058 1.00 98.38 94 PRO A O 1
ATOM 719 N N . ASN A 1 95 ? -16.600 -5.892 4.005 1.00 98.69 95 ASN A N 1
ATOM 720 C CA . ASN A 1 95 ? -16.571 -5.101 2.773 1.00 98.69 95 ASN A CA 1
ATOM 721 C C . ASN A 1 95 ? -15.135 -4.847 2.309 1.00 98.69 95 ASN A C 1
ATOM 723 O O . ASN A 1 95 ? -14.802 -5.067 1.139 1.00 98.69 95 ASN A O 1
ATOM 727 N N . LEU A 1 96 ? -14.251 -4.464 3.232 1.00 98.69 96 LEU A N 1
ATOM 728 C CA . LEU A 1 96 ? -12.833 -4.312 2.933 1.00 98.69 96 LEU A CA 1
ATOM 729 C C . LEU A 1 96 ? -12.198 -5.645 2.510 1.00 98.69 96 LEU A C 1
ATOM 731 O O . LEU A 1 96 ? -11.469 -5.686 1.520 1.00 98.69 96 LEU A O 1
ATOM 735 N N . LYS A 1 97 ? -12.490 -6.749 3.210 1.00 98.62 97 LYS A N 1
ATOM 736 C CA . LYS A 1 97 ? -11.983 -8.087 2.854 1.00 98.62 97 LYS A CA 1
ATOM 737 C C . LYS A 1 97 ? -12.423 -8.496 1.450 1.00 98.62 97 LYS A C 1
ATOM 739 O O . LYS A 1 97 ? -11.595 -8.978 0.679 1.00 98.62 97 LYS A O 1
ATOM 744 N N . ALA A 1 98 ? -13.690 -8.273 1.100 1.00 98.19 98 ALA A N 1
ATOM 745 C CA . ALA A 1 98 ? -14.208 -8.570 -0.233 1.00 98.19 98 ALA A CA 1
ATOM 746 C C . ALA A 1 98 ? -13.456 -7.785 -1.318 1.00 98.19 98 ALA A C 1
ATOM 748 O O . ALA A 1 98 ? -13.041 -8.365 -2.318 1.00 98.19 98 ALA A O 1
ATOM 749 N N . LEU A 1 99 ? -13.206 -6.493 -1.091 1.00 98.31 99 LEU A N 1
ATOM 750 C CA . LEU A 1 99 ? -12.453 -5.636 -2.008 1.00 98.31 99 LEU A CA 1
ATOM 751 C C . LEU A 1 99 ? -10.986 -6.079 -2.153 1.00 98.31 99 LEU A C 1
ATOM 753 O O . LEU A 1 99 ? -10.459 -6.151 -3.267 1.00 98.31 99 LEU A O 1
ATOM 757 N N . LEU A 1 100 ? -10.323 -6.412 -1.043 1.00 98.44 100 LEU A N 1
ATOM 758 C CA . LEU A 1 100 ? -8.929 -6.867 -1.032 1.00 98.44 100 LEU A CA 1
ATOM 759 C C . LEU A 1 100 ? -8.745 -8.208 -1.758 1.00 98.44 100 LEU A C 1
ATOM 761 O O . LEU A 1 100 ? -7.748 -8.382 -2.465 1.00 98.44 100 LEU A O 1
ATOM 765 N N . ALA A 1 101 ? -9.706 -9.123 -1.625 1.00 98.12 101 ALA A N 1
ATOM 766 C CA . ALA A 1 101 ? -9.687 -10.440 -2.262 1.00 98.12 101 ALA A CA 1
ATOM 767 C C . ALA A 1 101 ? -10.149 -10.437 -3.729 1.00 98.12 101 ALA A C 1
ATOM 769 O O . ALA A 1 101 ? -9.969 -11.438 -4.419 1.00 98.12 101 ALA A O 1
ATOM 770 N N . ASP A 1 102 ? -10.765 -9.352 -4.205 1.00 98.31 102 ASP A N 1
ATOM 771 C CA . ASP A 1 102 ? -11.379 -9.305 -5.532 1.00 98.31 102 ASP A CA 1
ATOM 772 C C . ASP A 1 102 ? -10.324 -9.406 -6.654 1.00 98.31 102 ASP A C 1
ATOM 774 O O . ASP A 1 102 ? -9.523 -8.477 -6.828 1.00 98.31 102 ASP A O 1
ATOM 778 N N . PRO A 1 103 ? -10.314 -10.493 -7.452 1.00 98.00 103 PRO A N 1
ATOM 779 C CA . PRO A 1 103 ? -9.323 -10.685 -8.503 1.00 98.00 103 PRO A CA 1
ATOM 780 C C . PRO A 1 103 ? -9.506 -9.724 -9.686 1.00 98.00 103 PRO A C 1
ATOM 782 O O . PRO A 1 103 ? -8.579 -9.560 -10.478 1.00 98.00 103 PRO A O 1
ATOM 785 N N . ALA A 1 104 ? -10.674 -9.083 -9.819 1.00 97.94 104 ALA A N 1
ATOM 786 C CA . ALA A 1 104 ? -10.937 -8.095 -10.862 1.00 97.94 104 ALA A CA 1
ATOM 787 C C . ALA A 1 104 ? -10.366 -6.708 -10.528 1.00 97.94 104 ALA A C 1
ATOM 789 O O . ALA A 1 104 ? -10.312 -5.843 -11.403 1.00 97.94 104 ALA A O 1
ATOM 790 N N . ARG A 1 105 ? -9.929 -6.492 -9.281 1.00 98.38 105 ARG A N 1
ATOM 791 C CA . ARG A 1 105 ? -9.438 -5.200 -8.794 1.00 98.38 105 ARG A CA 1
ATOM 792 C C . ARG A 1 105 ? -7.950 -5.264 -8.483 1.00 98.38 105 ARG A C 1
ATOM 794 O O . ARG A 1 105 ? -7.511 -6.079 -7.675 1.00 98.38 105 ARG A O 1
ATOM 801 N N . LEU A 1 106 ? -7.162 -4.378 -9.079 1.00 98.81 106 LEU A N 1
ATOM 802 C CA . LEU A 1 106 ? -5.731 -4.251 -8.809 1.00 98.81 106 LEU A CA 1
ATOM 803 C C . LEU A 1 106 ? -5.489 -3.386 -7.572 1.00 98.81 106 LEU A C 1
ATOM 805 O O . LEU A 1 106 ? -5.937 -2.243 -7.525 1.00 98.81 106 LEU A O 1
ATOM 809 N N . LYS A 1 107 ? -4.719 -3.893 -6.605 1.00 98.81 107 LYS A N 1
ATOM 810 C CA . LYS A 1 107 ? -4.339 -3.133 -5.408 1.00 98.81 107 LYS A CA 1
ATOM 811 C C . LYS A 1 107 ? -2.939 -2.525 -5.563 1.00 98.81 107 LYS A C 1
ATOM 813 O O . LYS A 1 107 ? -1.959 -3.255 -5.717 1.00 98.81 107 LYS A O 1
ATOM 818 N N . LEU A 1 108 ? -2.836 -1.195 -5.566 1.00 98.75 108 LEU A N 1
ATOM 819 C CA . LEU A 1 108 ? -1.579 -0.454 -5.687 1.00 98.75 108 LEU A CA 1
ATOM 820 C C . LEU A 1 108 ? -1.022 -0.140 -4.307 1.00 98.75 108 LEU A C 1
ATOM 822 O O . LEU A 1 108 ? -1.682 0.524 -3.523 1.00 98.75 108 LEU A O 1
ATOM 826 N N . PHE A 1 109 ? 0.221 -0.526 -4.066 1.00 98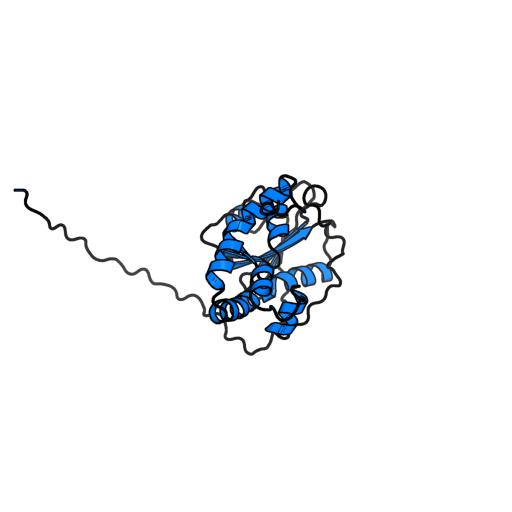.88 109 PHE A N 1
ATOM 827 C CA . PHE A 1 109 ? 0.928 -0.237 -2.824 1.00 98.88 109 PHE A CA 1
ATOM 828 C C . PHE A 1 109 ? 2.267 0.442 -3.107 1.00 98.88 109 PHE A C 1
ATOM 830 O O . PHE A 1 109 ? 2.865 0.296 -4.187 1.00 98.88 109 PHE A O 1
ATOM 837 N N . HIS A 1 110 ? 2.816 1.097 -2.090 1.00 98.75 110 HIS A N 1
ATOM 838 C CA . HIS A 1 110 ? 4.238 1.393 -2.023 1.00 98.75 110 HIS A CA 1
ATOM 839 C C . HIS A 1 110 ? 4.896 0.518 -0.956 1.00 98.75 110 HIS A C 1
ATOM 841 O O . HIS A 1 110 ? 4.727 0.757 0.222 1.00 98.75 110 HIS A O 1
ATOM 847 N N . PHE A 1 111 ? 5.705 -0.464 -1.374 1.00 98.12 111 PHE A N 1
ATOM 848 C CA . PHE A 1 111 ? 6.276 -1.495 -0.487 1.00 98.12 111 PHE A CA 1
ATOM 849 C C . PHE A 1 111 ? 5.266 -2.522 0.065 1.00 98.12 111 PHE A C 1
ATOM 851 O O . PHE A 1 111 ? 5.392 -2.975 1.193 1.00 98.12 111 PHE A O 1
ATOM 858 N N . ALA A 1 112 ? 4.388 -3.021 -0.811 1.00 97.88 112 ALA A N 1
ATOM 859 C CA . ALA A 1 112 ? 3.299 -3.963 -0.507 1.00 97.88 112 ALA A CA 1
ATOM 860 C C . ALA A 1 112 ? 3.629 -5.171 0.395 1.00 97.88 112 ALA A C 1
ATOM 862 O O . ALA A 1 112 ? 2.731 -5.753 0.988 1.00 97.88 112 ALA A O 1
ATOM 863 N N . ARG A 1 113 ? 4.895 -5.612 0.443 1.00 97.69 113 ARG A N 1
ATOM 864 C CA . ARG A 1 113 ? 5.335 -6.789 1.209 1.00 97.69 113 ARG A CA 1
ATOM 865 C C . ARG A 1 113 ? 4.846 -6.732 2.660 1.00 97.69 113 ARG A C 1
ATOM 867 O O . ARG A 1 113 ? 4.365 -7.739 3.166 1.00 97.69 113 ARG A O 1
ATOM 874 N N . PHE A 1 114 ? 4.978 -5.567 3.296 1.00 97.62 114 PHE A N 1
ATOM 875 C CA . PHE A 1 114 ? 4.577 -5.372 4.685 1.00 97.62 114 PHE A CA 1
ATOM 876 C C . PHE A 1 114 ? 3.052 -5.335 4.832 1.00 97.62 114 PHE A C 1
ATOM 878 O O . PHE A 1 114 ? 2.494 -6.099 5.616 1.00 97.62 114 PHE A O 1
ATOM 885 N N . ASP 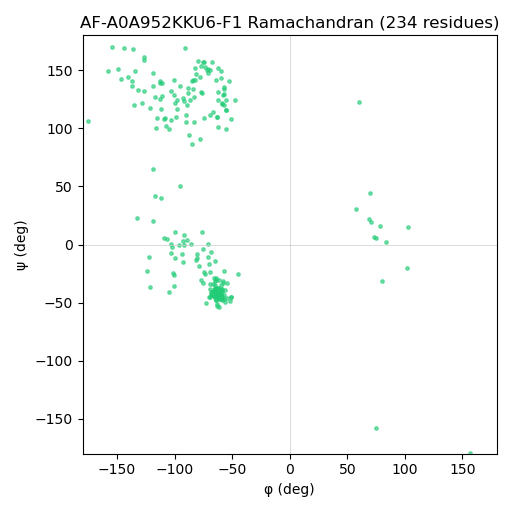A 1 115 ? 2.378 -4.516 4.027 1.00 98.44 115 ASP A N 1
ATOM 886 C CA . ASP A 1 115 ? 0.929 -4.307 4.113 1.00 98.44 115 ASP A CA 1
ATOM 887 C C . ASP A 1 115 ? 0.146 -5.586 3.846 1.00 98.44 115 ASP A C 1
ATOM 889 O O . ASP A 1 115 ? -0.788 -5.910 4.572 1.00 98.44 115 ASP A O 1
ATOM 893 N N . ILE A 1 116 ? 0.556 -6.371 2.846 1.00 98.38 116 ILE A N 1
ATOM 894 C CA . ILE A 1 116 ? -0.080 -7.658 2.547 1.00 98.38 116 ILE A CA 1
ATOM 895 C C . ILE A 1 116 ? 0.053 -8.606 3.747 1.00 98.38 116 ILE A C 1
ATOM 897 O O . ILE A 1 116 ? -0.919 -9.274 4.096 1.00 98.38 116 ILE A O 1
ATOM 901 N N . ALA A 1 117 ? 1.214 -8.638 4.411 1.00 98.06 117 ALA A N 1
ATOM 902 C CA . ALA A 1 117 ? 1.413 -9.460 5.602 1.00 98.06 117 ALA A CA 1
ATOM 903 C C . ALA A 1 117 ? 0.540 -8.981 6.775 1.00 98.06 117 ALA A C 1
ATOM 905 O O . ALA A 1 117 ? -0.090 -9.800 7.442 1.00 98.06 117 ALA A O 1
ATOM 906 N N . ALA A 1 118 ? 0.445 -7.669 7.006 1.00 98.06 118 ALA A N 1
ATOM 907 C CA . ALA A 1 118 ? -0.415 -7.106 8.045 1.00 98.06 118 ALA A CA 1
ATOM 908 C C . ALA A 1 118 ? -1.906 -7.391 7.772 1.00 98.06 118 ALA A C 1
ATOM 910 O O . ALA A 1 118 ? -2.617 -7.887 8.646 1.00 98.06 118 ALA A O 1
ATOM 911 N N . LEU A 1 119 ? -2.380 -7.158 6.546 1.00 98.50 119 LEU A N 1
ATOM 912 C CA . LEU A 1 119 ? -3.760 -7.443 6.140 1.00 98.50 119 LEU A CA 1
ATOM 913 C C . LEU A 1 119 ? -4.085 -8.937 6.267 1.00 98.50 119 LEU A C 1
ATOM 915 O O . LEU A 1 119 ? -5.150 -9.290 6.773 1.00 98.50 119 LEU A O 1
ATOM 919 N N . GLN A 1 120 ? -3.164 -9.823 5.887 1.00 97.88 120 GLN A N 1
ATOM 920 C CA . GLN A 1 120 ? -3.349 -11.262 6.061 1.00 97.88 120 GLN A CA 1
ATOM 921 C C . GLN A 1 120 ? -3.400 -11.657 7.543 1.00 97.88 120 GLN A C 1
ATOM 923 O O . GLN A 1 120 ? -4.280 -12.424 7.931 1.00 97.88 120 GLN A O 1
ATOM 928 N N . ALA A 1 121 ? -2.503 -11.124 8.376 1.00 97.69 121 ALA A N 1
ATOM 929 C CA . ALA A 1 121 ? -2.434 -11.451 9.799 1.00 97.69 121 ALA A CA 1
ATOM 930 C C . ALA A 1 121 ? -3.683 -11.007 10.579 1.00 97.69 121 ALA A C 1
ATOM 932 O O . ALA A 1 121 ? -4.152 -11.742 11.446 1.00 97.69 121 ALA A O 1
ATOM 933 N N . TYR A 1 122 ? -4.230 -9.826 10.270 1.00 98.12 122 TYR A N 1
ATOM 934 C CA . TYR A 1 122 ? -5.325 -9.234 11.046 1.00 98.12 122 TYR A CA 1
ATOM 935 C C . TYR A 1 122 ? -6.704 -9.407 10.408 1.00 98.12 122 TYR A C 1
ATOM 937 O O . TYR A 1 122 ? -7.678 -9.619 11.125 1.00 98.12 122 TYR A O 1
ATOM 945 N N . LEU A 1 123 ? -6.812 -9.352 9.078 1.00 98.06 123 LEU A N 1
ATOM 946 C CA . LEU A 1 123 ? -8.092 -9.494 8.375 1.00 98.06 123 LEU A CA 1
ATOM 947 C C . LEU A 1 123 ? -8.308 -10.905 7.807 1.00 98.06 123 LEU A C 1
ATOM 949 O O . LEU A 1 123 ? -9.427 -11.224 7.403 1.00 98.06 123 LEU A O 1
ATOM 953 N N . GLY A 1 124 ? -7.274 -11.754 7.778 1.00 97.19 124 GLY A N 1
ATOM 954 C CA . GLY A 1 124 ? -7.371 -13.119 7.253 1.00 97.19 124 GLY A CA 1
ATOM 955 C C . GLY A 1 124 ? -7.576 -13.182 5.737 1.00 97.19 124 GLY A C 1
ATOM 956 O O . GLY A 1 124 ? -8.100 -14.173 5.234 1.00 97.19 124 GLY A O 1
ATOM 957 N N . VAL A 1 125 ? -7.205 -12.124 5.010 1.00 97.00 125 VAL A N 1
ATOM 958 C CA . VAL A 1 125 ? -7.418 -12.002 3.563 1.00 97.00 125 VAL A CA 1
ATOM 959 C C . VAL A 1 125 ? -6.100 -12.056 2.800 1.00 97.00 125 VAL A C 1
ATOM 961 O O . VAL A 1 125 ? -5.107 -11.454 3.203 1.00 97.00 125 VAL A O 1
ATOM 964 N N . VAL A 1 126 ? -6.093 -12.765 1.671 1.00 93.88 126 VAL A N 1
ATOM 965 C CA . VAL A 1 126 ? -4.975 -12.735 0.722 1.00 93.88 126 VAL A CA 1
ATOM 966 C C . VAL A 1 126 ? -5.240 -11.629 -0.292 1.00 93.88 126 VAL A C 1
ATOM 968 O O . VAL A 1 126 ? -6.081 -11.776 -1.177 1.00 93.88 126 VAL A O 1
ATOM 971 N N . THR A 1 127 ? -4.528 -10.512 -0.161 1.00 98.06 127 THR A N 1
ATOM 972 C CA . THR A 1 127 ? -4.660 -9.375 -1.077 1.00 98.06 127 THR A CA 1
ATOM 973 C C . THR A 1 127 ? -3.985 -9.680 -2.414 1.00 98.06 127 THR A C 1
ATOM 975 O O . THR A 1 127 ? -2.758 -9.707 -2.500 1.00 98.06 127 THR A O 1
ATOM 978 N N . ALA A 1 128 ? -4.776 -9.887 -3.467 1.00 97.50 128 ALA A N 1
ATOM 979 C CA . ALA A 1 128 ? -4.295 -10.111 -4.833 1.00 97.50 128 ALA A CA 1
ATOM 980 C C . ALA A 1 128 ? -5.390 -9.777 -5.867 1.00 97.50 128 ALA A C 1
ATOM 982 O O . ALA A 1 128 ? -6.568 -9.939 -5.549 1.00 97.50 128 ALA A O 1
ATOM 983 N N . PRO A 1 129 ? -5.054 -9.319 -7.090 1.00 98.69 129 PRO A N 1
ATOM 984 C CA . PRO A 1 129 ? -3.715 -8.995 -7.593 1.00 98.69 129 PRO A CA 1
ATOM 985 C C . PRO A 1 129 ? -3.170 -7.675 -7.028 1.00 98.69 129 PRO A C 1
ATOM 987 O O . PRO A 1 129 ? -3.930 -6.796 -6.616 1.00 98.69 129 PRO A O 1
ATOM 990 N N . VAL A 1 130 ? -1.843 -7.517 -7.030 1.00 98.81 130 VAL A N 1
ATOM 991 C CA . VAL A 1 130 ? -1.162 -6.331 -6.483 1.00 98.81 130 VAL A CA 1
ATOM 992 C C . VAL A 1 130 ? -0.213 -5.693 -7.492 1.00 98.81 130 VAL A C 1
ATOM 994 O O . VAL A 1 130 ? 0.249 -6.339 -8.424 1.00 98.81 130 VAL A O 1
ATOM 997 N N . TYR A 1 131 ? 0.108 -4.420 -7.287 1.00 98.88 131 TYR A N 1
ATOM 998 C CA . TYR A 1 131 ? 1.204 -3.716 -7.948 1.00 98.88 131 TYR A CA 1
ATOM 999 C C . TYR A 1 131 ? 2.006 -2.970 -6.886 1.00 98.88 131 TYR A C 1
ATOM 1001 O O . TYR A 1 131 ? 1.438 -2.254 -6.062 1.00 98.88 131 TYR A O 1
ATOM 1009 N N . CYS A 1 132 ? 3.333 -3.087 -6.919 1.00 98.88 132 CYS A N 1
ATOM 1010 C CA . CYS A 1 132 ? 4.200 -2.427 -5.946 1.00 98.88 132 CYS A CA 1
ATOM 1011 C C . CYS A 1 132 ? 5.090 -1.379 -6.614 1.00 98.88 132 CYS A C 1
ATOM 1013 O O . CYS A 1 132 ? 6.069 -1.705 -7.291 1.00 98.88 132 CYS A O 1
ATOM 1015 N N . THR A 1 133 ? 4.803 -0.102 -6.354 1.00 98.88 133 THR A N 1
ATOM 1016 C CA . THR A 1 133 ? 5.571 1.028 -6.909 1.00 98.88 133 THR A CA 1
ATOM 1017 C C . THR A 1 133 ? 7.035 1.012 -6.471 1.00 98.88 133 THR A C 1
ATOM 1019 O O . THR A 1 133 ? 7.908 1.404 -7.243 1.00 98.88 133 THR A O 1
ATOM 1022 N N . LYS A 1 134 ? 7.347 0.499 -5.273 1.00 98.81 134 LYS A N 1
ATOM 1023 C CA . LYS A 1 134 ? 8.734 0.358 -4.806 1.00 98.81 134 LYS A CA 1
ATOM 1024 C C . LYS A 1 134 ? 9.512 -0.689 -5.603 1.00 98.81 134 LYS A C 1
ATOM 1026 O O . LYS A 1 134 ? 10.648 -0.418 -5.975 1.00 98.81 134 LYS A O 1
ATOM 1031 N N . ILE A 1 135 ? 8.910 -1.842 -5.916 1.00 98.81 135 ILE A N 1
ATOM 1032 C CA . ILE A 1 135 ? 9.532 -2.858 -6.787 1.00 98.81 135 ILE A CA 1
ATOM 1033 C C . ILE A 1 135 ? 9.738 -2.290 -8.188 1.00 98.81 135 ILE A C 1
ATOM 1035 O O . ILE A 1 135 ? 10.860 -2.312 -8.686 1.00 98.81 135 ILE A O 1
ATOM 1039 N N . ALA A 1 136 ? 8.690 -1.713 -8.784 1.00 98.88 136 ALA A N 1
ATOM 1040 C CA . ALA A 1 136 ? 8.778 -1.091 -10.102 1.00 98.88 136 ALA A CA 1
ATOM 1041 C C . ALA A 1 136 ? 9.897 -0.039 -10.150 1.00 98.88 136 ALA A C 1
ATOM 1043 O O . ALA A 1 136 ? 10.737 -0.059 -11.043 1.00 98.88 136 ALA A O 1
ATOM 1044 N N . SER A 1 137 ? 9.970 0.823 -9.133 1.00 98.81 137 SER A N 1
ATOM 1045 C CA . SER A 1 137 ? 11.015 1.835 -8.990 1.00 98.81 137 SER A CA 1
ATOM 1046 C C . SER A 1 137 ? 12.413 1.229 -8.882 1.00 98.81 137 SER A C 1
ATOM 1048 O O . SER A 1 137 ? 13.298 1.671 -9.608 1.00 98.81 137 SER A O 1
ATOM 1050 N N . LYS A 1 138 ? 12.628 0.202 -8.047 1.00 98.75 138 LYS A N 1
ATOM 1051 C CA . LYS A 1 138 ? 13.928 -0.493 -7.956 1.00 98.75 138 LYS A CA 1
ATOM 1052 C C . LYS A 1 138 ? 14.348 -1.112 -9.289 1.00 98.75 138 LYS A C 1
ATOM 1054 O O . LYS A 1 138 ? 15.530 -1.112 -9.611 1.00 98.75 138 LYS A O 1
ATOM 1059 N N . LEU A 1 139 ? 13.388 -1.596 -10.078 1.00 98.75 139 LEU A N 1
ATOM 1060 C CA . LEU A 1 139 ? 13.663 -2.188 -11.383 1.00 98.75 139 LEU A CA 1
ATOM 1061 C C . LEU A 1 139 ? 14.025 -1.162 -12.460 1.00 98.75 139 LEU A C 1
ATOM 1063 O O . LEU A 1 139 ? 14.703 -1.549 -13.401 1.00 98.75 139 LEU A O 1
ATOM 1067 N N . VAL A 1 140 ? 13.604 0.106 -12.375 1.00 98.69 140 VAL A N 1
ATOM 1068 C CA . VAL A 1 140 ? 13.762 1.074 -13.493 1.00 98.69 140 VAL A CA 1
ATOM 1069 C C . VAL A 1 140 ? 14.509 2.359 -13.145 1.00 98.69 140 VAL A C 1
ATOM 1071 O O . VAL A 1 140 ? 15.072 3.000 -14.027 1.00 98.69 140 VAL A O 1
ATOM 1074 N N . ARG A 1 141 ? 14.556 2.752 -11.870 1.00 98.31 141 ARG A N 1
ATOM 1075 C CA . ARG A 1 141 ? 15.307 3.920 -11.380 1.00 98.31 141 ARG A CA 1
ATOM 1076 C C . ARG A 1 141 ? 16.684 3.488 -10.871 1.00 98.31 141 ARG A C 1
ATOM 1078 O O . ARG A 1 141 ? 17.075 3.843 -9.770 1.00 98.31 141 ARG A O 1
ATOM 1085 N N . THR A 1 142 ? 17.424 2.728 -11.679 1.00 97.88 142 THR A N 1
ATOM 1086 C CA . THR A 1 142 ? 18.705 2.088 -11.301 1.00 97.88 142 THR A CA 1
ATOM 1087 C C . THR A 1 142 ? 19.884 3.055 -11.133 1.00 97.88 142 THR A C 1
ATOM 1089 O O . THR A 1 142 ? 20.996 2.629 -10.851 1.00 97.88 142 THR A O 1
ATOM 1092 N N . PHE A 1 143 ? 19.662 4.355 -11.321 1.00 96.50 143 PHE A N 1
ATOM 1093 C CA . PHE A 1 143 ? 20.646 5.420 -11.112 1.00 96.50 143 PHE A CA 1
ATOM 1094 C C . PHE A 1 143 ? 20.590 6.020 -9.695 1.00 96.50 143 PHE A C 1
ATOM 1096 O O . PHE A 1 143 ? 21.271 7.004 -9.411 1.00 96.50 143 PHE A O 1
ATOM 1103 N N . THR A 1 144 ? 19.735 5.498 -8.811 1.00 97.38 144 THR A N 1
ATOM 1104 C CA . THR A 1 144 ? 19.586 5.981 -7.435 1.00 97.38 144 THR A CA 1
ATOM 1105 C C . THR A 1 144 ? 19.188 4.847 -6.501 1.00 97.38 144 THR A C 1
ATOM 1107 O O . THR A 1 144 ? 18.457 3.956 -6.907 1.00 97.38 144 THR A O 1
ATOM 1110 N N . ASP A 1 145 ? 19.582 4.942 -5.231 1.00 96.69 145 ASP A N 1
ATOM 1111 C CA . ASP A 1 145 ? 19.125 4.035 -4.168 1.00 96.69 145 ASP A CA 1
ATOM 1112 C C . ASP A 1 145 ? 17.871 4.558 -3.436 1.00 96.69 145 ASP A C 1
ATOM 1114 O O . ASP A 1 145 ? 17.340 3.927 -2.516 1.00 96.69 145 ASP A O 1
ATOM 1118 N N . ARG A 1 146 ? 17.365 5.738 -3.827 1.00 97.88 146 ARG A N 1
ATOM 1119 C CA . ARG A 1 146 ? 16.220 6.398 -3.182 1.00 97.88 146 ARG A CA 1
ATOM 1120 C C . ARG A 1 146 ? 14.900 5.926 -3.782 1.00 97.88 146 ARG A C 1
ATOM 1122 O O . ARG A 1 146 ? 14.416 6.475 -4.776 1.00 97.88 146 ARG A O 1
ATOM 1129 N N . HIS A 1 147 ? 14.295 4.926 -3.146 1.00 98.44 147 HIS A N 1
ATOM 1130 C CA . HIS A 1 147 ? 13.026 4.325 -3.580 1.00 98.44 147 HIS A CA 1
ATOM 1131 C C . HIS A 1 147 ? 11.887 4.451 -2.561 1.00 98.44 147 HIS A C 1
ATOM 1133 O O . HIS A 1 147 ? 10.950 3.663 -2.623 1.00 98.44 147 HIS A O 1
ATOM 1139 N N . GLY A 1 148 ? 11.963 5.386 -1.610 1.00 98.12 148 GLY A N 1
ATOM 1140 C CA . GLY A 1 148 ? 10.847 5.667 -0.700 1.00 98.12 148 GLY A CA 1
ATOM 1141 C C . GLY A 1 148 ? 9.755 6.502 -1.372 1.00 98.12 148 GLY A C 1
ATOM 1142 O O . GLY A 1 148 ? 10.053 7.275 -2.282 1.00 98.12 148 GLY A O 1
ATOM 1143 N N . LEU A 1 149 ? 8.510 6.390 -0.901 1.00 97.75 149 LEU A N 1
ATOM 1144 C CA . LEU A 1 149 ? 7.346 7.061 -1.491 1.00 97.75 149 LEU A CA 1
ATOM 1145 C C . LEU A 1 149 ? 7.568 8.567 -1.671 1.00 97.75 149 LEU A C 1
ATOM 1147 O O . LEU A 1 149 ? 7.414 9.081 -2.775 1.00 97.75 149 LEU A O 1
ATOM 1151 N N . LYS A 1 150 ? 8.053 9.247 -0.622 1.00 96.81 150 LYS A N 1
ATOM 1152 C CA . LYS A 1 150 ? 8.432 10.667 -0.678 1.00 96.81 150 LYS A CA 1
ATOM 1153 C C . LYS A 1 150 ? 9.379 10.988 -1.841 1.00 96.81 150 LYS A C 1
ATOM 1155 O O . LYS A 1 150 ? 9.185 11.988 -2.524 1.00 96.81 150 LYS A O 1
ATOM 1160 N N . ASP A 1 151 ? 10.412 10.173 -2.055 1.00 98.00 151 ASP A N 1
ATOM 1161 C CA . ASP A 1 151 ? 11.384 10.413 -3.126 1.00 98.00 151 ASP A CA 1
ATOM 1162 C C . ASP A 1 151 ? 10.766 10.191 -4.508 1.00 98.00 151 ASP A C 1
ATOM 1164 O O . ASP A 1 151 ? 11.054 10.952 -5.426 1.00 98.00 151 ASP A O 1
ATOM 1168 N N . LEU A 1 152 ? 9.897 9.187 -4.659 1.00 98.25 152 LEU A N 1
ATOM 1169 C CA . LEU A 1 152 ? 9.161 8.957 -5.904 1.00 98.25 152 LEU A CA 1
ATOM 1170 C C . LEU A 1 152 ? 8.215 10.123 -6.214 1.00 98.25 152 LEU A C 1
ATOM 1172 O O . LEU A 1 152 ? 8.228 10.615 -7.339 1.00 98.25 152 LEU A O 1
ATOM 1176 N N . CYS A 1 153 ? 7.429 10.578 -5.236 1.00 97.50 153 CYS A N 1
ATOM 1177 C CA . CYS A 1 153 ? 6.526 11.718 -5.393 1.00 97.50 153 CYS A CA 1
ATOM 1178 C C . CYS A 1 153 ? 7.286 12.987 -5.790 1.00 97.50 153 CYS A C 1
ATOM 1180 O O . CYS A 1 153 ? 6.906 13.653 -6.752 1.00 97.50 153 CYS A O 1
ATOM 1182 N N . ARG A 1 154 ? 8.410 13.282 -5.129 1.00 97.25 154 ARG A N 1
ATOM 1183 C CA . ARG A 1 154 ? 9.240 14.440 -5.477 1.00 97.25 154 ARG A CA 1
ATOM 1184 C C . ARG A 1 154 ? 9.817 14.311 -6.884 1.00 97.25 154 ARG A C 1
ATOM 1186 O O . ARG A 1 154 ? 9.656 15.214 -7.696 1.00 97.25 154 ARG A O 1
ATOM 1193 N N . ASP A 1 155 ? 10.486 13.198 -7.175 1.00 97.38 155 ASP A N 1
ATOM 1194 C CA . ASP A 1 155 ? 11.289 13.062 -8.394 1.00 97.38 155 ASP A CA 1
ATOM 1195 C C . ASP A 1 155 ? 10.433 12.850 -9.653 1.00 97.38 155 ASP A C 1
ATOM 1197 O O . ASP A 1 155 ? 10.828 13.280 -10.734 1.00 97.38 155 ASP A O 1
ATOM 1201 N N . LEU A 1 156 ? 9.289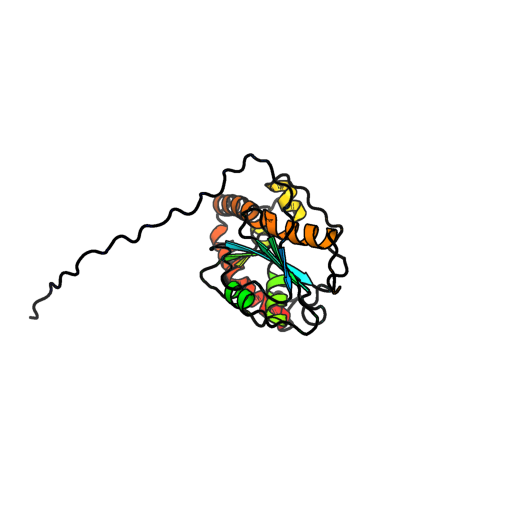 12.163 -9.540 1.00 97.44 156 LEU A N 1
ATOM 1202 C CA . LEU A 1 156 ? 8.447 11.808 -10.691 1.00 97.44 156 LEU A CA 1
ATOM 1203 C C . LEU A 1 156 ? 7.233 12.723 -10.860 1.00 97.44 156 LEU A C 1
ATOM 1205 O O . LEU A 1 156 ? 6.724 12.834 -11.975 1.00 97.44 156 LEU A O 1
ATOM 1209 N N . LEU A 1 157 ? 6.755 13.341 -9.775 1.00 96.44 157 LEU A N 1
ATOM 1210 C CA . LEU A 1 157 ? 5.526 14.141 -9.768 1.00 96.44 157 LEU A CA 1
ATOM 1211 C C . LEU A 1 157 ? 5.741 15.591 -9.306 1.00 96.44 157 LEU A C 1
ATOM 1213 O O . LEU A 1 157 ? 4.825 16.399 -9.436 1.00 96.44 157 LEU A O 1
ATOM 1217 N N . GLY A 1 158 ? 6.916 15.936 -8.766 1.00 96.19 158 GLY A N 1
ATOM 1218 C CA . GLY A 1 158 ? 7.172 17.260 -8.190 1.00 96.19 158 GLY A CA 1
ATOM 1219 C C . GLY A 1 158 ? 6.427 17.520 -6.874 1.00 96.19 158 GLY A C 1
ATOM 1220 O O . GLY A 1 158 ? 6.247 18.676 -6.501 1.00 96.19 158 GLY A O 1
ATOM 1221 N N . VAL A 1 159 ? 5.974 16.469 -6.181 1.00 94.25 159 VAL A N 1
ATOM 1222 C CA . VAL A 1 159 ? 5.185 16.562 -4.940 1.00 94.25 159 VAL A CA 1
ATOM 1223 C C . VAL A 1 159 ? 6.062 16.333 -3.716 1.00 94.25 159 VAL A C 1
ATOM 1225 O O . VAL A 1 159 ? 6.736 15.310 -3.607 1.00 94.25 159 VAL A O 1
ATOM 1228 N N . GLU A 1 160 ? 5.991 17.241 -2.746 1.00 92.81 160 GLU A N 1
ATOM 1229 C CA . GLU A 1 160 ? 6.628 17.065 -1.439 1.00 92.81 160 GLU A CA 1
ATOM 1230 C C . GLU A 1 160 ? 5.671 16.418 -0.434 1.00 92.81 160 GLU A C 1
ATOM 1232 O O . GLU A 1 160 ? 4.604 16.954 -0.137 1.00 92.81 160 GLU A O 1
ATOM 1237 N N . LEU A 1 161 ? 6.090 15.284 0.134 1.00 92.25 161 LEU A N 1
ATOM 1238 C CA . LEU A 1 161 ? 5.389 14.624 1.237 1.00 92.25 161 LEU A CA 1
ATOM 1239 C C . LEU A 1 161 ? 6.054 14.934 2.586 1.00 92.25 161 LEU A C 1
ATOM 1241 O O . LEU A 1 161 ? 7.290 14.976 2.718 1.00 92.25 161 LEU A O 1
ATOM 1245 N N . SER A 1 162 ? 5.222 15.115 3.611 1.00 89.19 162 SER A N 1
ATOM 1246 C CA . SER A 1 162 ? 5.659 15.202 5.007 1.00 89.19 162 SER A CA 1
ATOM 1247 C C . SER A 1 162 ? 5.872 13.803 5.585 1.00 89.19 162 SER A C 1
ATOM 1249 O O . SER A 1 162 ? 5.149 12.882 5.241 1.00 89.19 162 SER A O 1
ATOM 1251 N N . LYS A 1 163 ? 6.847 13.646 6.488 1.00 87.00 163 LYS A N 1
ATOM 1252 C CA . LYS A 1 163 ? 7.094 12.394 7.234 1.00 87.00 163 LYS A CA 1
ATOM 1253 C C . LYS A 1 163 ? 6.723 12.486 8.717 1.00 87.00 163 LYS A C 1
ATOM 1255 O O . LYS A 1 163 ? 7.020 11.579 9.483 1.00 87.00 163 LYS A O 1
ATOM 1260 N N . GLN A 1 164 ? 6.135 13.602 9.148 1.00 87.31 164 GLN A N 1
ATOM 1261 C CA . GLN A 1 164 ? 6.022 13.924 10.575 1.00 87.31 164 GLN A CA 1
ATOM 1262 C C . GLN A 1 164 ? 5.163 12.934 11.375 1.00 87.31 164 GLN A C 1
ATOM 1264 O O . GLN A 1 164 ? 5.420 12.765 12.560 1.00 87.31 164 GLN A O 1
ATOM 1269 N N . GLN A 1 165 ? 4.180 12.282 10.747 1.00 93.19 165 GLN A N 1
ATOM 1270 C CA . GLN A 1 165 ? 3.249 11.377 11.436 1.00 93.19 165 GLN A CA 1
ATOM 1271 C C . GLN A 1 165 ? 3.558 9.889 11.222 1.00 93.19 165 GLN A C 1
ATOM 1273 O O . GLN A 1 165 ? 2.887 9.049 11.815 1.00 93.19 165 GLN A O 1
ATOM 1278 N N . GLN A 1 166 ? 4.611 9.556 10.464 1.00 89.19 166 GLN A N 1
ATOM 1279 C CA . GLN A 1 166 ? 5.011 8.168 10.192 1.00 89.19 166 GLN A CA 1
ATOM 1280 C C . GLN A 1 166 ? 5.295 7.369 11.476 1.00 89.19 166 GLN A C 1
ATOM 1282 O O . GLN A 1 166 ? 5.112 6.160 11.525 1.00 89.19 166 GLN A O 1
ATOM 1287 N N . SER A 1 167 ? 5.780 8.041 12.522 1.00 92.12 167 SER A N 1
ATOM 1288 C CA . SER A 1 167 ? 6.100 7.437 13.822 1.00 92.12 167 SER A CA 1
ATOM 1289 C C . SER A 1 167 ? 5.227 8.021 14.935 1.00 92.12 167 SER A C 1
ATOM 1291 O O . SER A 1 167 ? 5.723 8.355 16.010 1.00 92.12 167 SER A O 1
ATOM 1293 N N . SER A 1 168 ? 3.937 8.205 14.643 1.00 93.38 168 SER A N 1
ATOM 1294 C CA . SER A 1 168 ? 2.916 8.625 15.608 1.00 93.38 168 SER A CA 1
ATOM 1295 C C . SER A 1 168 ? 2.236 7.418 16.275 1.00 93.38 168 SER A C 1
ATOM 1297 O O . SER A 1 168 ? 2.426 6.276 15.856 1.00 93.38 168 SER A O 1
ATOM 1299 N N . ASP A 1 169 ? 1.453 7.655 17.333 1.00 95.75 169 ASP A N 1
ATOM 1300 C CA . ASP A 1 169 ? 0.643 6.601 17.956 1.00 95.75 169 ASP A CA 1
ATOM 1301 C C . ASP A 1 169 ? -0.621 6.333 17.126 1.00 95.75 169 ASP A C 1
ATOM 1303 O O . ASP A 1 169 ? -1.670 6.953 17.316 1.00 95.75 169 ASP A O 1
ATOM 1307 N N . TRP A 1 170 ? -0.513 5.394 16.189 1.00 97.50 170 TRP A N 1
ATOM 1308 C CA . TRP A 1 170 ? -1.641 4.913 15.388 1.00 97.50 170 TRP A CA 1
ATOM 1309 C C . TRP A 1 170 ? -2.635 4.070 16.189 1.00 97.50 170 TRP A C 1
ATOM 1311 O O . TRP A 1 170 ? -3.719 3.760 15.702 1.00 97.50 170 TRP A O 1
ATOM 1321 N N . GLY A 1 171 ? -2.283 3.677 17.413 1.00 95.25 171 GLY A N 1
ATOM 1322 C CA . GLY A 1 171 ? -3.117 2.855 18.275 1.00 95.25 171 GLY A CA 1
ATOM 1323 C C . GLY A 1 171 ? -4.206 3.621 19.014 1.00 95.25 171 GLY A C 1
ATOM 1324 O O . GLY A 1 171 ? -5.037 2.972 19.653 1.00 95.25 171 GLY A O 1
ATOM 1325 N N . SER A 1 172 ? -4.197 4.952 18.936 1.00 95.19 172 SER A N 1
ATOM 1326 C CA . SER A 1 172 ? -5.180 5.823 19.575 1.00 95.19 172 SER A CA 1
ATOM 1327 C C . SER A 1 172 ? -6.606 5.536 19.093 1.00 95.19 172 SER A C 1
ATOM 1329 O O . SER A 1 172 ? -6.843 5.286 17.909 1.00 95.19 172 SER A O 1
ATOM 1331 N N . ASP A 1 173 ? -7.575 5.634 20.007 1.00 93.38 173 ASP A N 1
ATOM 1332 C CA . ASP A 1 173 ? -9.003 5.558 19.672 1.00 93.38 173 ASP A CA 1
ATOM 1333 C C . ASP A 1 173 ? -9.448 6.750 18.811 1.00 93.38 173 ASP A C 1
ATOM 1335 O O . ASP A 1 173 ? -10.366 6.622 18.002 1.00 93.38 173 ASP A O 1
ATOM 1339 N N . GLN A 1 174 ? -8.785 7.902 18.954 1.00 95.75 174 GLN A N 1
ATOM 1340 C CA . GLN A 1 174 ? -9.032 9.102 18.156 1.00 95.75 174 GLN A CA 1
ATOM 1341 C C . GLN A 1 174 ? -7.754 9.517 17.433 1.00 95.75 174 GLN A C 1
ATOM 1343 O O . GLN A 1 174 ? -6.752 9.856 18.069 1.00 95.75 174 GLN A O 1
ATOM 1348 N N . LEU A 1 175 ? -7.801 9.500 16.103 1.00 96.88 175 LEU A N 1
ATOM 1349 C CA . LEU A 1 175 ? -6.711 9.980 15.261 1.00 96.88 175 LEU A CA 1
ATOM 1350 C C . LEU A 1 175 ? -6.780 11.501 15.116 1.00 96.88 175 LEU A C 1
ATOM 1352 O O . LEU A 1 175 ? -7.860 12.083 14.987 1.00 96.88 175 LEU A O 1
ATOM 1356 N N . THR A 1 176 ? -5.620 12.153 15.116 1.00 96.56 176 THR A N 1
ATOM 1357 C CA . THR A 1 176 ? -5.539 13.605 14.936 1.00 96.56 176 THR A CA 1
ATOM 1358 C C . THR A 1 176 ? -5.776 14.002 13.476 1.00 96.56 176 THR A C 1
ATOM 1360 O O . THR A 1 176 ? -5.508 13.216 12.561 1.00 96.56 176 THR A O 1
ATOM 1363 N N . PRO A 1 177 ? -6.205 15.248 13.202 1.00 94.88 177 PRO A N 1
ATOM 1364 C CA . PRO A 1 177 ? -6.303 15.749 11.832 1.00 94.88 177 PRO A CA 1
ATOM 1365 C C . PRO A 1 177 ? -4.987 15.626 11.046 1.00 94.88 177 PRO A C 1
ATOM 1367 O O . PRO A 1 177 ? -4.999 15.401 9.837 1.00 94.88 177 PRO A O 1
ATOM 1370 N N . GLU A 1 178 ? -3.840 15.756 11.715 1.00 94.62 178 GLU A N 1
ATOM 1371 C CA . GLU A 1 178 ? -2.516 15.590 11.115 1.00 94.62 178 GLU A CA 1
ATOM 1372 C C . GLU A 1 178 ? -2.261 14.141 10.689 1.00 94.62 178 GLU A C 1
ATOM 1374 O O . GLU A 1 178 ? -1.764 13.927 9.583 1.00 94.62 178 GLU A O 1
ATOM 1379 N N . GLN A 1 179 ? -2.621 13.163 11.529 1.00 96.94 179 GLN A N 1
ATOM 1380 C CA . GLN A 1 179 ? -2.525 11.736 11.205 1.00 96.94 179 GLN A CA 1
ATOM 1381 C C . GLN A 1 179 ? -3.417 11.380 10.014 1.00 96.94 179 GLN A C 1
ATOM 1383 O O . GLN A 1 179 ? -2.951 10.751 9.067 1.00 96.94 179 GLN A O 1
ATOM 1388 N N . LEU A 1 180 ? -4.670 11.849 10.008 1.00 96.50 180 LEU A N 1
ATOM 1389 C CA . LEU A 1 180 ? -5.607 11.598 8.910 1.00 96.50 180 LEU A CA 1
ATOM 1390 C C . LEU A 1 180 ? -5.090 12.167 7.579 1.00 96.50 180 LEU A C 1
ATOM 1392 O O . LEU A 1 180 ? -5.121 11.482 6.558 1.00 96.50 180 LEU A O 1
ATOM 1396 N N . ARG A 1 181 ? -4.560 13.400 7.582 1.00 94.50 181 ARG A N 1
ATOM 1397 C CA . ARG A 1 181 ? -3.970 14.016 6.380 1.00 94.50 181 ARG A CA 1
ATOM 1398 C C . ARG A 1 181 ? -2.710 13.296 5.906 1.00 94.50 181 ARG A C 1
ATOM 1400 O O . ARG A 1 181 ? -2.520 13.163 4.699 1.00 94.50 181 ARG A O 1
ATOM 1407 N N . TYR A 1 182 ? -1.858 12.855 6.831 1.00 95.19 182 TYR A N 1
ATOM 1408 C CA . TYR A 1 182 ? -0.670 12.072 6.500 1.00 95.19 182 TYR A CA 1
ATOM 1409 C C . TYR A 1 182 ? -1.061 10.752 5.824 1.00 95.19 182 TYR A C 1
ATOM 1411 O O . TYR A 1 182 ? -0.662 10.525 4.683 1.00 95.19 182 TYR A O 1
ATOM 1419 N N . ALA A 1 183 ? -1.932 9.967 6.464 1.00 96.88 183 ALA A N 1
ATOM 1420 C CA . ALA A 1 183 ? -2.391 8.677 5.955 1.00 96.88 183 ALA A CA 1
ATOM 1421 C C . ALA A 1 183 ? -3.060 8.820 4.576 1.00 96.88 183 ALA A C 1
ATOM 1423 O O . ALA A 1 183 ? -2.846 8.021 3.668 1.00 96.88 183 ALA A O 1
ATOM 1424 N N . ALA A 1 184 ? -3.827 9.896 4.371 1.00 96.00 184 ALA A N 1
ATOM 1425 C CA . ALA A 1 184 ? -4.422 10.180 3.073 1.00 96.00 184 ALA A CA 1
ATOM 1426 C C . ALA A 1 184 ? -3.383 10.464 1.976 1.00 96.00 184 ALA A C 1
ATOM 1428 O O . ALA A 1 184 ? -3.557 10.051 0.828 1.00 96.00 184 ALA A O 1
ATOM 1429 N N . SER A 1 185 ? -2.290 11.149 2.318 1.00 94.31 185 SER A N 1
ATOM 1430 C CA . SER A 1 185 ? -1.247 11.504 1.356 1.00 94.31 185 SER A CA 1
ATOM 1431 C C . SER A 1 185 ? -0.429 10.309 0.853 1.00 94.31 185 SER A C 1
ATOM 1433 O O . SER A 1 185 ? 0.089 10.380 -0.263 1.00 94.31 185 SER A O 1
ATOM 1435 N N . ASP A 1 186 ? -0.370 9.210 1.613 1.00 95.75 186 ASP A N 1
ATOM 1436 C CA . ASP A 1 186 ? 0.409 8.021 1.248 1.00 95.75 186 ASP A CA 1
ATOM 1437 C C . ASP A 1 186 ? -0.246 7.189 0.122 1.00 95.75 186 ASP A C 1
ATOM 1439 O O . ASP A 1 186 ? 0.447 6.556 -0.681 1.00 95.75 186 ASP A O 1
ATOM 1443 N N . VAL A 1 187 ? -1.569 7.290 -0.058 1.00 97.44 187 VAL A N 1
ATOM 1444 C CA . VAL A 1 187 ? -2.295 6.607 -1.151 1.00 97.44 187 VAL A CA 1
ATOM 1445 C C . VAL A 1 187 ? -2.646 7.508 -2.335 1.00 97.44 187 VAL A C 1
ATOM 1447 O O . VAL A 1 187 ? -2.786 7.021 -3.458 1.00 97.44 187 VAL A O 1
ATOM 1450 N N . LEU A 1 188 ? -2.747 8.824 -2.121 1.00 95.12 188 LEU A N 1
ATOM 1451 C CA . LEU A 1 188 ? -3.293 9.777 -3.097 1.00 95.12 188 LEU A CA 1
ATOM 1452 C C . LEU A 1 188 ? -2.554 9.785 -4.447 1.00 95.12 188 LEU A C 1
ATOM 1454 O O . LEU A 1 188 ? -3.157 10.000 -5.497 1.00 95.12 188 LEU A O 1
ATOM 1458 N N . TYR A 1 189 ? -1.243 9.542 -4.426 1.00 96.38 189 TYR A N 1
ATOM 1459 C CA . TYR A 1 189 ? -0.377 9.684 -5.600 1.00 96.38 189 TYR A CA 1
ATOM 1460 C C . TYR A 1 189 ? -0.012 8.350 -6.267 1.00 96.38 189 TYR A C 1
ATOM 1462 O O . TYR A 1 189 ? 0.678 8.345 -7.292 1.00 96.38 189 TYR A O 1
ATOM 1470 N N . LEU A 1 190 ? -0.455 7.206 -5.729 1.00 98.44 190 LEU A N 1
ATOM 1471 C CA . LEU A 1 190 ? -0.007 5.892 -6.207 1.00 98.44 190 LEU A CA 1
ATOM 1472 C C . LEU A 1 190 ? -0.439 5.595 -7.650 1.00 98.44 190 LEU A C 1
ATOM 1474 O O . LEU A 1 190 ? 0.350 5.013 -8.399 1.00 98.44 190 LEU A O 1
ATOM 1478 N N . HIS A 1 191 ? -1.623 6.039 -8.087 1.00 98.56 191 HIS A N 1
ATOM 1479 C CA . HIS A 1 191 ? -2.067 5.890 -9.484 1.00 98.56 191 HIS A CA 1
ATOM 1480 C C . HIS A 1 191 ? -1.168 6.651 -10.458 1.00 98.56 191 HIS A C 1
ATOM 1482 O O . HIS A 1 191 ? -0.759 6.106 -11.485 1.00 98.56 191 HIS A O 1
ATOM 1488 N N . ALA A 1 192 ? -0.807 7.890 -10.123 1.00 98.12 192 ALA A N 1
ATOM 1489 C CA . ALA A 1 192 ? 0.074 8.701 -10.955 1.00 98.12 192 ALA A CA 1
ATOM 1490 C C . ALA A 1 192 ? 1.505 8.147 -10.983 1.00 98.12 192 ALA A C 1
ATOM 1492 O O . ALA A 1 192 ? 2.127 8.069 -12.045 1.00 98.12 192 ALA A O 1
ATOM 1493 N N . LEU A 1 193 ? 2.014 7.687 -9.834 1.00 98.62 193 LEU A N 1
ATOM 1494 C CA . LEU A 1 193 ? 3.299 6.994 -9.765 1.00 98.62 193 LEU A CA 1
ATOM 1495 C C . LEU A 1 193 ? 3.301 5.725 -10.612 1.00 98.62 193 LEU A C 1
ATOM 1497 O O . LEU A 1 193 ? 4.264 5.489 -11.340 1.00 98.62 193 LEU A O 1
ATOM 1501 N N . LYS A 1 194 ? 2.232 4.923 -10.554 1.00 98.75 194 LYS A N 1
ATOM 1502 C CA . LYS A 1 194 ? 2.078 3.742 -11.405 1.00 98.75 194 LYS A CA 1
ATOM 1503 C C . LYS A 1 194 ? 2.188 4.117 -12.881 1.00 98.75 194 LYS A C 1
ATOM 1505 O O . LYS A 1 194 ? 2.986 3.503 -13.576 1.00 98.75 194 LYS A O 1
ATOM 1510 N N . ALA A 1 195 ? 1.466 5.141 -13.342 1.00 98.62 195 ALA A N 1
ATOM 1511 C CA . ALA A 1 195 ? 1.505 5.563 -14.743 1.00 98.62 195 ALA A CA 1
ATOM 1512 C C . ALA A 1 195 ? 2.932 5.912 -15.212 1.00 98.62 195 ALA A C 1
ATOM 1514 O O . ALA A 1 195 ? 3.388 5.412 -16.241 1.00 98.62 195 ALA A O 1
ATOM 1515 N N . ARG A 1 196 ? 3.678 6.693 -14.416 1.00 98.69 196 ARG A N 1
ATOM 1516 C CA . ARG A 1 196 ? 5.085 7.029 -14.709 1.00 98.69 196 ARG A CA 1
ATOM 1517 C C . ARG A 1 196 ? 5.991 5.799 -14.704 1.00 98.69 196 ARG A C 1
ATOM 1519 O O . ARG A 1 196 ? 6.841 5.642 -15.576 1.00 98.69 196 ARG A O 1
ATOM 1526 N N . LEU A 1 197 ? 5.818 4.914 -13.727 1.00 98.81 197 LEU A N 1
ATOM 1527 C CA . LEU A 1 197 ? 6.630 3.706 -13.601 1.00 98.81 197 LEU A CA 1
ATOM 1528 C C . LEU A 1 197 ? 6.335 2.693 -14.714 1.00 98.81 197 LEU A C 1
ATOM 1530 O O . LEU A 1 197 ? 7.270 2.056 -15.185 1.00 98.81 197 LEU A O 1
ATOM 1534 N N . ASP A 1 198 ? 5.094 2.591 -15.188 1.00 98.81 198 ASP A N 1
ATOM 1535 C CA . ASP A 1 198 ? 4.717 1.743 -16.323 1.00 98.81 198 ASP A CA 1
ATOM 1536 C C . ASP A 1 198 ? 5.367 2.221 -17.631 1.00 98.81 198 ASP A C 1
ATOM 1538 O O . ASP A 1 198 ? 5.798 1.407 -18.450 1.00 98.81 198 ASP A O 1
ATOM 1542 N N . GLU A 1 199 ? 5.463 3.537 -17.852 1.00 98.75 199 GLU A N 1
ATOM 1543 C CA . GLU A 1 199 ? 6.214 4.105 -18.982 1.00 98.75 199 GLU A CA 1
ATOM 1544 C C . GLU A 1 199 ? 7.687 3.693 -18.929 1.00 98.75 199 GLU A C 1
ATOM 1546 O O . GLU A 1 199 ? 8.237 3.221 -19.927 1.00 98.75 199 GLU A O 1
ATOM 1551 N N . MET A 1 200 ? 8.309 3.807 -17.755 1.00 98.75 200 MET A N 1
ATOM 1552 C CA . MET A 1 200 ? 9.707 3.425 -17.554 1.00 98.75 200 MET A CA 1
ATOM 1553 C C . MET A 1 200 ? 9.913 1.910 -17.684 1.00 98.75 200 MET A C 1
ATOM 1555 O O . MET A 1 200 ? 10.845 1.483 -18.356 1.00 98.75 200 MET A O 1
ATOM 1559 N N . LEU A 1 201 ? 9.033 1.085 -17.109 1.00 98.81 201 LEU A N 1
ATOM 1560 C CA . LEU A 1 201 ? 9.096 -0.379 -17.200 1.00 98.81 201 LEU A CA 1
ATOM 1561 C C . LEU A 1 201 ? 9.014 -0.867 -18.643 1.00 98.81 201 LEU A C 1
ATOM 1563 O O . LEU A 1 201 ? 9.732 -1.798 -19.007 1.00 98.81 201 LEU A O 1
ATOM 1567 N N . ARG A 1 202 ? 8.162 -0.243 -19.466 1.00 98.75 202 ARG A N 1
ATOM 1568 C CA . ARG A 1 202 ? 8.074 -0.552 -20.898 1.00 98.75 202 ARG A CA 1
ATOM 1569 C C . ARG A 1 202 ? 9.316 -0.095 -21.652 1.00 98.75 202 ARG A C 1
ATOM 1571 O O . ARG A 1 202 ? 9.838 -0.872 -22.440 1.00 98.75 202 ARG A O 1
ATOM 1578 N N . ARG A 1 203 ? 9.800 1.126 -21.397 1.00 98.56 203 ARG A N 1
ATOM 1579 C CA . ARG A 1 203 ? 11.013 1.669 -22.034 1.00 98.56 203 ARG A CA 1
ATOM 1580 C C . ARG A 1 203 ? 12.245 0.800 -21.769 1.00 98.56 203 ARG A C 1
ATOM 1582 O O . ARG A 1 203 ? 13.044 0.607 -22.671 1.00 98.56 203 ARG A O 1
ATOM 1589 N N . GLU A 1 204 ? 12.385 0.296 -20.545 1.00 98.62 204 GLU A N 1
ATOM 1590 C CA . GLU A 1 204 ? 13.512 -0.548 -20.124 1.00 98.62 204 GLU A CA 1
ATOM 1591 C C . GLU A 1 204 ? 13.278 -2.052 -20.360 1.00 98.62 204 GLU A C 1
ATOM 1593 O O . GLU A 1 204 ? 14.100 -2.858 -19.931 1.00 98.62 204 GLU A O 1
ATOM 1598 N N . GLU A 1 205 ? 12.151 -2.440 -20.973 1.00 98.62 205 GLU A N 1
ATOM 1599 C CA . GLU A 1 205 ? 11.774 -3.837 -21.258 1.00 98.62 205 GLU A CA 1
ATOM 1600 C C . GLU A 1 205 ? 11.698 -4.746 -20.009 1.00 98.62 205 GLU A C 1
ATOM 1602 O O . GLU A 1 205 ? 11.914 -5.955 -20.063 1.00 98.62 205 GLU A O 1
ATOM 1607 N N . ARG A 1 206 ? 11.341 -4.175 -18.850 1.00 98.75 206 ARG A N 1
ATOM 1608 C CA . ARG A 1 206 ? 11.289 -4.868 -17.542 1.00 98.75 206 ARG A CA 1
ATOM 1609 C C . ARG A 1 206 ? 9.873 -5.153 -17.038 1.00 98.75 206 ARG A C 1
ATOM 1611 O O . ARG A 1 206 ? 9.710 -5.658 -15.930 1.00 98.75 206 ARG A O 1
ATOM 1618 N N . ALA A 1 207 ? 8.845 -4.857 -17.833 1.00 98.69 207 ALA A N 1
ATOM 1619 C CA . ALA A 1 207 ? 7.444 -5.017 -17.431 1.00 98.69 207 ALA A CA 1
ATOM 1620 C C . ALA A 1 207 ? 7.078 -6.466 -17.050 1.00 98.69 207 ALA A C 1
ATOM 1622 O O . ALA A 1 207 ? 6.437 -6.682 -16.025 1.00 98.69 207 ALA A O 1
ATOM 1623 N N . ALA A 1 208 ? 7.530 -7.462 -17.822 1.00 98.69 208 ALA A N 1
ATOM 1624 C CA . ALA A 1 208 ? 7.249 -8.872 -17.532 1.00 98.69 208 ALA A CA 1
ATOM 1625 C C . ALA A 1 208 ? 7.906 -9.343 -16.222 1.00 98.69 208 ALA A C 1
ATOM 1627 O O . ALA A 1 208 ? 7.285 -10.054 -15.435 1.00 98.69 208 ALA A O 1
ATOM 1628 N N . LEU A 1 209 ? 9.139 -8.896 -15.956 1.00 98.75 209 LEU A N 1
ATOM 1629 C CA . LEU A 1 209 ? 9.833 -9.188 -14.702 1.00 98.75 209 LEU A CA 1
ATOM 1630 C C . LEU A 1 209 ? 9.119 -8.540 -13.509 1.00 98.75 209 LEU A C 1
ATOM 1632 O O . LEU A 1 209 ? 8.918 -9.192 -12.489 1.00 98.75 209 LEU A O 1
ATOM 1636 N N . ALA A 1 210 ? 8.695 -7.281 -13.647 1.00 98.81 210 ALA A N 1
ATOM 1637 C CA . ALA A 1 210 ? 7.921 -6.603 -12.613 1.00 98.81 210 ALA A CA 1
ATOM 1638 C C . ALA A 1 210 ? 6.613 -7.344 -12.306 1.00 98.81 210 ALA A C 1
ATOM 1640 O O . ALA A 1 210 ? 6.317 -7.558 -11.133 1.00 98.81 210 ALA A O 1
ATOM 1641 N N . GLN A 1 211 ? 5.888 -7.800 -13.335 1.00 98.81 211 GLN A N 1
ATOM 1642 C CA . GLN A 1 211 ? 4.671 -8.595 -13.160 1.00 98.81 211 GLN A CA 1
ATOM 1643 C C . GLN A 1 211 ? 4.938 -9.882 -12.372 1.00 98.81 211 GLN A C 1
ATOM 1645 O O . GLN A 1 211 ? 4.262 -10.125 -11.378 1.00 98.81 211 GLN A O 1
ATOM 1650 N N . ALA A 1 212 ? 5.976 -10.646 -12.728 1.00 98.81 212 ALA A N 1
ATOM 1651 C CA . ALA A 1 212 ? 6.346 -11.854 -11.988 1.00 98.81 212 ALA A CA 1
ATOM 1652 C C . ALA A 1 212 ? 6.689 -11.560 -10.513 1.00 98.81 212 ALA A C 1
ATOM 1654 O O . ALA A 1 212 ? 6.314 -12.318 -9.618 1.00 98.81 212 ALA A O 1
ATOM 1655 N N . CYS A 1 213 ? 7.359 -10.435 -10.232 1.00 98.75 213 CYS A N 1
ATOM 1656 C CA . CYS A 1 213 ? 7.590 -9.991 -8.856 1.00 98.75 213 CYS A CA 1
ATOM 1657 C C . CYS A 1 213 ? 6.285 -9.634 -8.129 1.00 98.75 213 CYS A C 1
ATOM 1659 O O . CYS A 1 213 ? 6.162 -9.920 -6.938 1.00 98.75 213 CYS A O 1
ATOM 1661 N N . PHE A 1 214 ? 5.327 -9.000 -8.810 1.00 98.75 214 PHE A N 1
ATOM 1662 C CA . PHE A 1 214 ? 4.031 -8.659 -8.225 1.00 98.75 214 PHE A CA 1
ATOM 1663 C C . PHE A 1 214 ? 3.200 -9.898 -7.903 1.00 98.75 214 PHE A C 1
ATOM 1665 O O . PHE A 1 214 ? 2.640 -9.986 -6.814 1.00 98.75 214 PHE A O 1
ATOM 1672 N N . ASP A 1 215 ? 3.187 -10.878 -8.801 1.00 98.69 215 ASP A N 1
ATOM 1673 C CA . ASP A 1 215 ? 2.463 -12.136 -8.613 1.00 98.69 215 ASP A CA 1
ATOM 1674 C C . ASP A 1 215 ? 3.037 -12.950 -7.440 1.00 98.69 215 ASP A C 1
ATOM 1676 O O . ASP A 1 215 ? 2.303 -13.635 -6.729 1.00 98.69 215 ASP A O 1
ATOM 1680 N N . PHE A 1 216 ? 4.344 -12.834 -7.182 1.00 98.56 216 PHE A N 1
ATOM 1681 C CA . PHE A 1 216 ? 5.006 -13.488 -6.052 1.00 98.56 216 PHE A CA 1
ATOM 1682 C C . PHE A 1 216 ? 4.805 -12.770 -4.704 1.00 98.56 216 PHE A C 1
ATOM 1684 O O . PHE A 1 216 ? 5.003 -13.378 -3.651 1.00 98.56 216 PHE A O 1
ATOM 1691 N N . LEU A 1 217 ? 4.414 -11.490 -4.689 1.00 98.19 217 LEU A N 1
ATOM 1692 C CA . LEU A 1 217 ? 4.346 -10.698 -3.452 1.00 98.19 217 LEU A CA 1
ATOM 1693 C C . LEU A 1 217 ? 3.452 -11.297 -2.354 1.00 98.19 217 LEU A C 1
ATOM 1695 O O . LEU A 1 217 ? 3.905 -11.312 -1.207 1.00 98.19 217 LEU A O 1
ATOM 1699 N N . PRO A 1 218 ? 2.244 -11.820 -2.646 1.00 98.19 218 PRO A N 1
ATOM 1700 C CA . PRO A 1 218 ? 1.430 -12.479 -1.626 1.00 98.19 218 PRO A CA 1
ATOM 1701 C C . PRO A 1 218 ? 2.130 -13.688 -0.995 1.00 98.19 218 PRO A C 1
ATOM 1703 O O . PRO A 1 218 ? 2.092 -13.861 0.221 1.00 98.19 218 PRO A O 1
ATOM 1706 N N . ALA A 1 219 ? 2.849 -14.487 -1.792 1.00 98.12 219 ALA A N 1
ATOM 1707 C CA . ALA A 1 219 ? 3.641 -15.600 -1.274 1.00 98.12 219 ALA A CA 1
ATOM 1708 C C . ALA A 1 219 ? 4.826 -15.107 -0.430 1.00 98.12 219 ALA A C 1
ATOM 1710 O O . ALA A 1 219 ? 5.092 -15.655 0.637 1.00 98.12 219 ALA A O 1
ATOM 1711 N N . ARG A 1 220 ? 5.508 -14.034 -0.857 1.00 97.81 220 ARG A N 1
ATOM 1712 C CA . ARG A 1 220 ? 6.590 -13.414 -0.078 1.00 97.81 220 ARG A CA 1
ATOM 1713 C C . ARG A 1 220 ? 6.103 -12.911 1.282 1.00 97.81 220 ARG A C 1
ATOM 1715 O O . ARG A 1 220 ? 6.802 -13.122 2.267 1.00 97.81 220 ARG A O 1
ATOM 1722 N N . ALA A 1 221 ? 4.927 -12.290 1.341 1.00 96.69 221 ALA A N 1
ATOM 1723 C CA . ALA A 1 221 ? 4.301 -11.862 2.591 1.00 96.69 221 ALA A CA 1
ATOM 1724 C C . ALA A 1 221 ? 3.939 -13.060 3.490 1.00 96.69 221 ALA A C 1
ATOM 1726 O O . ALA A 1 221 ? 4.236 -13.049 4.683 1.00 96.69 221 ALA A O 1
ATOM 1727 N N . ALA A 1 222 ? 3.386 -14.134 2.917 1.00 96.62 222 ALA A N 1
ATOM 1728 C CA . ALA A 1 222 ? 3.095 -15.361 3.658 1.00 96.62 222 ALA A CA 1
ATOM 1729 C C . ALA A 1 222 ? 4.364 -16.024 4.230 1.00 96.62 222 ALA A C 1
ATOM 1731 O O . ALA A 1 222 ? 4.342 -16.514 5.357 1.00 96.62 222 ALA A O 1
ATOM 1732 N N . LEU A 1 223 ? 5.483 -16.002 3.496 1.00 97.12 223 LEU A N 1
ATOM 1733 C CA . LEU A 1 223 ? 6.779 -16.468 4.002 1.00 97.12 223 LEU A CA 1
ATOM 1734 C C . LEU A 1 223 ? 7.259 -15.639 5.203 1.00 97.12 223 LEU A C 1
ATOM 1736 O O . LEU A 1 223 ? 7.820 -16.196 6.143 1.00 97.12 223 LEU A O 1
ATOM 1740 N N . ASP A 1 224 ? 7.023 -14.327 5.208 1.00 95.81 224 ASP A N 1
ATOM 1741 C CA . ASP A 1 224 ? 7.403 -13.469 6.338 1.00 95.81 224 ASP A CA 1
ATOM 1742 C C . ASP A 1 224 ? 6.625 -13.845 7.599 1.00 95.81 224 ASP A C 1
ATOM 1744 O O . ASP A 1 224 ? 7.223 -14.040 8.657 1.00 95.81 224 ASP A O 1
ATOM 1748 N N . LEU A 1 225 ? 5.309 -14.037 7.465 1.00 95.62 225 LEU A N 1
ATOM 1749 C CA . LEU A 1 225 ? 4.453 -14.529 8.548 1.00 95.62 225 LEU A CA 1
ATOM 1750 C C . LEU A 1 225 ? 4.820 -15.957 8.984 1.00 95.62 225 LEU A C 1
ATOM 1752 O O . LEU A 1 225 ? 4.656 -16.305 10.150 1.00 95.62 225 LEU A O 1
ATOM 1756 N N . GLY A 1 226 ? 5.335 -16.773 8.062 1.00 95.19 226 GLY A N 1
ATOM 1757 C CA . GLY A 1 226 ? 5.806 -18.135 8.315 1.00 95.19 226 GLY A CA 1
ATOM 1758 C C . GLY A 1 226 ? 7.160 -18.232 9.026 1.00 95.19 226 GLY A C 1
ATOM 1759 O O . GLY A 1 226 ? 7.577 -19.338 9.359 1.00 95.19 226 GLY A O 1
ATOM 1760 N N . GLY A 1 227 ? 7.838 -17.106 9.280 1.00 94.69 227 GLY A N 1
ATOM 1761 C CA . GLY A 1 227 ? 9.118 -17.074 9.995 1.00 94.69 227 GLY A CA 1
ATOM 1762 C C . GLY A 1 227 ? 10.355 -16.891 9.113 1.00 94.69 227 GLY A C 1
ATOM 1763 O O . GLY A 1 227 ? 11.469 -17.074 9.600 1.00 94.69 227 GLY A O 1
ATOM 1764 N N . TRP A 1 228 ? 10.195 -16.479 7.850 1.00 95.88 228 TRP A N 1
ATOM 1765 C CA . TRP A 1 228 ? 11.308 -16.180 6.935 1.00 95.88 228 TRP A CA 1
ATOM 1766 C C . TRP A 1 228 ? 11.460 -14.686 6.558 1.00 95.88 228 TRP A C 1
ATOM 1768 O O . TRP A 1 228 ? 11.761 -14.408 5.398 1.00 95.88 228 TRP A O 1
ATOM 1778 N N . PRO A 1 229 ? 11.283 -13.693 7.457 1.00 90.81 229 PRO A N 1
ATOM 1779 C CA . PRO A 1 229 ? 11.260 -12.274 7.072 1.00 90.81 229 PRO A CA 1
ATOM 1780 C C . PRO A 1 229 ? 12.607 -11.744 6.551 1.00 90.81 229 PRO A C 1
ATOM 1782 O O . PRO A 1 229 ? 12.636 -10.930 5.629 1.00 90.81 229 PRO A O 1
ATOM 1785 N N . ASP A 1 230 ? 13.726 -12.234 7.080 1.00 90.50 230 ASP A N 1
ATOM 1786 C CA . ASP A 1 230 ? 15.065 -11.756 6.704 1.00 90.50 230 ASP A CA 1
ATOM 1787 C C . ASP A 1 230 ? 15.802 -12.716 5.763 1.00 90.50 230 ASP A C 1
ATOM 1789 O O . ASP A 1 230 ? 16.858 -12.378 5.228 1.00 90.50 230 ASP A O 1
ATOM 1793 N N . LEU A 1 231 ? 15.236 -13.905 5.528 1.00 89.88 231 LEU A N 1
ATOM 1794 C CA . LEU A 1 231 ? 15.801 -14.889 4.616 1.00 89.88 231 LEU A CA 1
ATOM 1795 C C . LEU A 1 231 ? 15.259 -14.663 3.202 1.00 89.88 231 LEU A C 1
ATOM 1797 O O . LEU A 1 231 ? 14.052 -14.774 2.940 1.00 89.88 231 LEU A O 1
ATOM 1801 N N . ASP A 1 232 ? 16.169 -14.397 2.270 1.00 92.50 232 ASP A N 1
ATOM 1802 C CA . ASP A 1 232 ? 15.860 -14.589 0.862 1.00 92.50 232 ASP A CA 1
ATOM 1803 C C . ASP A 1 232 ? 15.729 -16.092 0.600 1.00 92.50 232 ASP A C 1
ATOM 1805 O O . ASP A 1 232 ? 16.704 -16.832 0.675 1.00 92.50 232 ASP A O 1
ATOM 1809 N N . ILE A 1 233 ? 14.508 -16.546 0.316 1.00 94.31 233 ILE A N 1
ATOM 1810 C CA . ILE A 1 233 ? 14.196 -17.971 0.141 1.00 94.31 233 ILE A CA 1
ATOM 1811 C C . ILE A 1 233 ? 14.895 -18.582 -1.082 1.00 94.31 233 ILE A C 1
ATOM 1813 O O . ILE A 1 233 ? 14.934 -19.799 -1.230 1.00 94.31 233 ILE A O 1
ATOM 1817 N N . PHE A 1 234 ? 15.430 -17.737 -1.965 1.00 94.44 234 PHE A N 1
ATOM 1818 C CA . PHE A 1 234 ? 16.204 -18.149 -3.129 1.00 94.44 234 PHE A CA 1
ATOM 1819 C C . PHE A 1 234 ? 17.719 -18.187 -2.865 1.00 94.44 234 PHE A C 1
ATOM 1821 O O . PHE A 1 234 ? 18.463 -18.646 -3.732 1.00 94.44 234 PHE A O 1
ATOM 1828 N N . ALA A 1 235 ? 18.185 -17.703 -1.708 1.00 94.69 235 ALA A N 1
ATOM 1829 C CA . ALA A 1 235 ? 19.590 -17.761 -1.316 1.00 94.69 235 ALA A CA 1
ATOM 1830 C C . ALA A 1 235 ? 19.977 -19.150 -0.770 1.00 94.69 235 ALA A C 1
ATOM 1832 O O . ALA A 1 235 ? 19.120 -19.926 -0.344 1.00 94.69 235 ALA A O 1
ATOM 1833 N N . HIS A 1 236 ? 21.281 -19.452 -0.820 1.00 84.94 236 HIS A N 1
ATOM 1834 C CA . HIS A 1 236 ? 21.878 -20.675 -0.269 1.00 84.94 236 HIS A CA 1
ATOM 1835 C C . HIS A 1 236 ? 21.922 -20.688 1.260 1.00 84.94 236 HIS A C 1
ATOM 1837 O O . HIS A 1 236 ? 22.125 -19.604 1.853 1.00 84.94 236 HIS A O 1
#

Nearest PDB structures (foldseek):
  5zo3-assembly1_A  TM=9.809E-01  e=1.060E-26  Agrobacterium fabrum str. J-07
  7mpo-assembly1_F  TM=9.812E-01  e=5.392E-26  Bartonella henselae
  7mpr-assembly2_B  TM=9.766E-01  e=8.097E-26  Brucella melitensis
  7mpt-assembly2_B  TM=9.815E-01  e=1.723E-25  Brucella melitensis
  7mpr-assembly1_A  TM=9.798E-01  e=4.902E-25  Brucella melitensis

Secondary structure (DSSP, 8-state):
-PPP--PPPPPPP------PPPPPP--S-PPP-PPPEEEESSPPTT----SEEEEEEEESSS-TTTS-EEEEEEE-SSS--EEEE--TT----HHHHHHHH-TTSEEEESSHHHHHHHHHHHH-----SEEEHHHHHHHH-TT-S--SHHHHIIIII-PPPP-TTTTS-TT-SS--HHHHHHHHHHHHTHHHHHHHHHHHHHHTT-HHHHHHHHHHHHHHHHHHHTT-SS--TT--

pLDDT: mean 89.03, std 19.59, range [31.69, 98.88]

Radius of gyration: 20.42 Å; Cα contacts (8 Å, |Δi|>4): 360; chains: 1; bounding box: 52×61×63 Å